Protein AF-A0A940BPY0-F1 (afdb_monomer_lite)

Secondary structure (DSSP, 8-state):
--HHHHHHHHHH--HHHHHHHHHHHHHHSSSPGGGPPP-TTS--HHHHHHHHHHTTT--TT--SSHHHHHHHHHHTT-EE--TT----TT-EEEE-TT--SSSS--S---EEEEEEEE-SSEEEEEEEEETTEEEEEEEETT-TTEEEEE---------------------PPPPP--SS-TT-EEEB--SS-EE-BSSSSTTSPB--GGGS-HHHHHTB-TTSEEPTT-EEE--EEEE-TTS-EEEEETTEEEEEEETTEESB-

Structure (mmCIF, N/CA/C/O backbone):
data_AF-A0A940BPY0-F1
#
_entry.id   AF-A0A940BPY0-F1
#
loop_
_atom_site.group_PDB
_atom_site.id
_atom_site.type_symbol
_atom_site.label_atom_id
_atom_site.label_alt_id
_atom_site.label_comp_id
_atom_site.label_asym_id
_atom_site.label_entity_id
_atom_site.label_seq_id
_atom_site.pdbx_PDB_ins_code
_atom_site.Cartn_x
_atom_site.Cartn_y
_atom_site.Cartn_z
_atom_site.occupancy
_atom_site.B_iso_or_equiv
_atom_site.auth_seq_id
_atom_site.auth_comp_id
_atom_site.auth_asym_id
_atom_site.auth_atom_id
_atom_site.pdbx_PDB_model_num
ATOM 1 N N . MET A 1 1 ? -9.322 -5.938 -8.905 1.00 86.31 1 MET A N 1
ATOM 2 C CA . MET A 1 1 ? -8.428 -4.827 -8.493 1.00 86.31 1 MET A CA 1
ATOM 3 C C . MET A 1 1 ? -8.105 -3.951 -9.701 1.00 86.31 1 MET A C 1
ATOM 5 O O . MET A 1 1 ? -7.848 -4.503 -10.764 1.00 86.31 1 MET A O 1
ATOM 9 N N . LYS A 1 2 ? -8.096 -2.615 -9.561 1.00 89.12 2 LYS A N 1
ATOM 10 C CA . LYS A 1 2 ? -7.747 -1.668 -10.645 1.00 89.12 2 LYS A CA 1
ATOM 11 C C . LYS A 1 2 ? -6.332 -1.117 -10.471 1.00 89.12 2 LYS A C 1
ATOM 13 O O . LYS A 1 2 ? -5.895 -0.912 -9.337 1.00 89.12 2 LYS A O 1
ATOM 18 N N . ARG A 1 3 ? -5.638 -0.801 -11.571 1.00 92.06 3 ARG A N 1
ATOM 19 C CA . ARG A 1 3 ? -4.268 -0.238 -11.521 1.00 92.06 3 ARG A CA 1
ATOM 20 C C . ARG A 1 3 ? -4.181 1.039 -10.696 1.00 92.06 3 ARG A C 1
ATOM 22 O O . ARG A 1 3 ? -3.328 1.167 -9.819 1.00 92.06 3 ARG A O 1
ATOM 29 N N . LYS A 1 4 ? -5.111 1.964 -10.935 1.00 88.62 4 LYS A N 1
ATOM 30 C CA . LYS A 1 4 ? -5.142 3.272 -10.270 1.00 88.62 4 LYS A CA 1
ATOM 31 C C . LYS A 1 4 ? -5.240 3.180 -8.745 1.00 88.62 4 LYS A C 1
ATOM 33 O O . LYS A 1 4 ? -4.676 4.026 -8.056 1.00 88.62 4 LYS A O 1
ATOM 38 N N . ASP A 1 5 ? -5.911 2.154 -8.222 1.00 88.69 5 ASP A N 1
ATOM 39 C CA . ASP A 1 5 ? -6.097 1.981 -6.781 1.00 88.69 5 ASP A CA 1
ATOM 40 C C . ASP A 1 5 ? -4.788 1.504 -6.130 1.00 88.69 5 ASP A C 1
ATOM 42 O O . ASP A 1 5 ? -4.353 2.073 -5.130 1.00 88.69 5 ASP A O 1
ATOM 46 N N . VAL A 1 6 ? -4.062 0.585 -6.781 1.00 93.50 6 VAL A N 1
ATOM 47 C CA . VAL A 1 6 ? -2.701 0.181 -6.372 1.00 93.50 6 VAL A CA 1
ATOM 48 C C . VAL A 1 6 ? -1.753 1.378 -6.347 1.00 93.50 6 VAL A C 1
ATOM 50 O O . VAL A 1 6 ? -1.073 1.614 -5.346 1.00 93.50 6 VAL A O 1
ATOM 53 N N . VAL A 1 7 ? -1.738 2.178 -7.416 1.00 93.38 7 VAL A N 1
ATOM 54 C CA . VAL A 1 7 ? -0.881 3.370 -7.515 1.00 93.38 7 VAL A CA 1
ATOM 55 C C . VAL A 1 7 ? -1.236 4.402 -6.445 1.00 93.38 7 VAL A C 1
ATOM 57 O O . VAL A 1 7 ? -0.345 4.963 -5.802 1.00 93.38 7 VAL A O 1
ATOM 60 N N . LYS A 1 8 ? -2.532 4.645 -6.219 1.00 89.12 8 LYS A N 1
ATOM 61 C CA . LYS A 1 8 ? -3.019 5.553 -5.175 1.00 89.12 8 LYS A CA 1
ATOM 62 C C . LYS A 1 8 ? -2.578 5.082 -3.789 1.00 89.12 8 LYS A C 1
ATOM 64 O O . LYS A 1 8 ? -2.038 5.882 -3.023 1.00 89.12 8 LYS A O 1
ATOM 69 N N . THR A 1 9 ? -2.737 3.795 -3.487 1.00 88.12 9 THR A N 1
ATOM 70 C CA . THR A 1 9 ? -2.304 3.205 -2.216 1.00 88.12 9 THR A CA 1
ATOM 71 C C . THR A 1 9 ? -0.792 3.324 -2.037 1.00 88.12 9 THR A C 1
ATOM 73 O O . THR A 1 9 ? -0.352 3.815 -0.995 1.00 88.12 9 THR A O 1
ATOM 76 N N . ALA A 1 10 ? 0.011 3.002 -3.057 1.00 91.38 10 ALA A N 1
ATOM 77 C CA . ALA A 1 10 ? 1.467 3.155 -3.009 1.00 91.38 10 ALA A CA 1
ATOM 78 C C . ALA A 1 10 ? 1.895 4.607 -2.715 1.00 91.38 10 ALA A C 1
ATOM 80 O O . ALA A 1 10 ? 2.757 4.849 -1.867 1.00 91.38 10 ALA A O 1
ATOM 81 N N . LYS A 1 11 ? 1.268 5.592 -3.378 1.00 87.19 11 LYS A N 1
ATOM 82 C CA . LYS A 1 11 ? 1.544 7.029 -3.175 1.00 87.19 11 LYS A CA 1
ATOM 83 C C . LYS A 1 11 ? 1.112 7.535 -1.791 1.00 87.19 11 LYS A C 1
ATOM 85 O O . LYS A 1 11 ? 1.662 8.532 -1.316 1.00 87.19 11 LYS A O 1
ATOM 90 N N . SER A 1 12 ? 0.146 6.875 -1.147 1.00 88.00 12 SER A N 1
ATOM 91 C CA . SER A 1 12 ? -0.375 7.276 0.168 1.00 88.00 12 SER A CA 1
ATOM 92 C C . SER A 1 12 ? 0.575 6.960 1.330 1.00 88.00 12 SER A C 1
ATOM 94 O O . SER A 1 12 ? 0.596 7.691 2.317 1.00 88.00 12 SER A O 1
ATOM 96 N N . LEU A 1 13 ? 1.392 5.908 1.210 1.00 81.25 13 LEU A N 1
ATOM 97 C CA . LEU A 1 13 ? 2.325 5.483 2.255 1.00 81.25 13 LEU A CA 1
ATOM 98 C C . LEU A 1 13 ? 3.610 6.316 2.199 1.00 81.25 13 LEU A C 1
ATOM 100 O O . LEU A 1 13 ? 4.256 6.406 1.149 1.00 81.25 13 LEU A O 1
ATOM 104 N N . LYS A 1 14 ? 3.999 6.934 3.322 1.00 82.25 14 LYS A N 1
ATOM 105 C CA . LYS A 1 14 ? 5.169 7.825 3.408 1.00 82.25 14 LYS A CA 1
ATOM 106 C C . LYS A 1 14 ? 5.837 7.759 4.780 1.00 82.25 14 LYS A C 1
ATOM 108 O O . LYS A 1 14 ? 5.149 7.619 5.787 1.00 82.25 14 LYS A O 1
ATOM 113 N N . GLY A 1 15 ? 7.160 7.933 4.791 1.00 84.12 15 GLY A N 1
ATOM 114 C CA . GLY A 1 15 ? 7.960 8.080 6.007 1.00 84.12 15 GLY A CA 1
ATOM 115 C C . GLY A 1 15 ? 7.798 6.933 7.006 1.00 84.12 15 GLY A C 1
ATOM 116 O O . GLY A 1 15 ? 7.389 5.825 6.655 1.00 84.12 15 GLY A O 1
ATOM 117 N N . GLU A 1 16 ? 8.103 7.232 8.263 1.00 78.50 16 GLU A N 1
ATOM 118 C CA . GLU A 1 16 ? 8.048 6.288 9.381 1.00 78.50 16 GLU A CA 1
ATOM 119 C C . GLU A 1 16 ? 6.633 5.743 9.627 1.00 78.50 16 GLU A C 1
ATOM 121 O O . GLU A 1 16 ? 6.451 4.540 9.792 1.00 78.50 16 GLU A O 1
ATOM 126 N N . ALA A 1 17 ? 5.605 6.594 9.540 1.00 81.31 17 ALA A N 1
ATOM 127 C CA . ALA A 1 17 ? 4.212 6.160 9.668 1.00 81.31 17 ALA A CA 1
ATOM 128 C C . ALA A 1 17 ? 3.825 5.127 8.593 1.00 81.31 17 ALA A C 1
ATOM 130 O O . ALA A 1 17 ? 3.111 4.162 8.868 1.00 81.31 17 ALA A O 1
ATOM 131 N N . GLY A 1 18 ? 4.322 5.307 7.365 1.00 86.69 18 GLY A N 1
ATOM 132 C CA . GLY A 1 18 ? 4.164 4.337 6.289 1.00 86.69 18 GLY A CA 1
ATOM 133 C C . GLY A 1 18 ? 4.881 3.021 6.585 1.00 86.69 18 GLY A C 1
ATOM 134 O O . GLY A 1 18 ? 4.292 1.965 6.376 1.00 86.69 18 GLY A O 1
ATOM 135 N N . HIS A 1 19 ? 6.109 3.076 7.108 1.00 91.81 19 HIS A N 1
ATOM 136 C CA . HIS A 1 19 ? 6.863 1.888 7.512 1.00 91.81 19 HIS A CA 1
ATOM 137 C C . HIS A 1 19 ? 6.137 1.098 8.610 1.00 91.81 19 HIS A C 1
ATOM 139 O O . HIS A 1 19 ? 5.859 -0.087 8.430 1.00 91.81 19 HIS A O 1
ATOM 145 N N . LYS A 1 20 ? 5.714 1.771 9.686 1.00 85.94 20 LYS A N 1
ATOM 146 C CA . LYS A 1 20 ? 4.930 1.147 10.757 1.00 85.94 20 LYS A CA 1
ATOM 147 C C . LYS A 1 20 ? 3.661 0.484 10.219 1.00 85.94 20 LYS A C 1
ATOM 149 O O . LYS A 1 20 ? 3.354 -0.654 10.565 1.00 85.94 20 LYS A O 1
ATOM 154 N N . LYS A 1 21 ? 2.951 1.161 9.310 1.00 86.50 21 LYS A N 1
ATOM 155 C CA . LYS A 1 21 ? 1.762 0.596 8.666 1.00 86.50 21 LYS A CA 1
ATOM 156 C C . LYS A 1 21 ? 2.077 -0.655 7.838 1.00 86.50 21 LYS A C 1
ATOM 158 O O . LYS A 1 21 ? 1.265 -1.577 7.826 1.00 86.50 21 LYS A O 1
ATOM 163 N N . VAL A 1 22 ? 3.223 -0.706 7.156 1.00 94.69 22 VAL A N 1
ATOM 164 C CA . VAL A 1 22 ? 3.651 -1.917 6.440 1.00 94.69 22 VAL A CA 1
ATOM 165 C C . VAL A 1 22 ? 3.797 -3.088 7.408 1.00 94.69 22 VAL A C 1
ATOM 167 O O . VAL A 1 22 ? 3.241 -4.154 7.158 1.00 94.69 22 VAL A O 1
ATOM 170 N N . ILE A 1 23 ? 4.470 -2.883 8.536 1.00 90.44 23 ILE A N 1
ATOM 171 C CA . ILE A 1 23 ? 4.669 -3.931 9.542 1.00 90.44 23 ILE A CA 1
ATOM 172 C C . ILE A 1 23 ? 3.333 -4.400 10.116 1.00 90.44 23 ILE A C 1
ATOM 174 O O . ILE A 1 23 ? 3.058 -5.601 10.126 1.00 90.44 23 ILE A O 1
ATOM 178 N N . ASP A 1 24 ? 2.481 -3.464 10.534 1.00 87.94 24 ASP A N 1
ATOM 179 C CA . ASP A 1 24 ? 1.199 -3.776 11.165 1.00 87.94 24 ASP A CA 1
ATOM 180 C C . ASP A 1 24 ? 0.275 -4.551 10.202 1.00 87.94 24 ASP A C 1
ATOM 182 O O . ASP A 1 24 ? -0.279 -5.590 10.568 1.00 87.94 24 ASP A O 1
ATOM 186 N N . VAL A 1 25 ? 0.148 -4.103 8.944 1.00 87.31 25 VAL A N 1
ATOM 187 C CA . VAL A 1 25 ? -0.712 -4.770 7.948 1.00 87.31 25 VAL A CA 1
ATOM 188 C C . VAL A 1 25 ? -0.134 -6.121 7.541 1.00 87.31 25 VAL A C 1
ATOM 190 O O . VAL A 1 25 ? -0.870 -7.109 7.529 1.00 87.31 25 VAL A O 1
ATOM 193 N N . TYR A 1 26 ? 1.170 -6.202 7.263 1.00 93.19 26 TYR A N 1
ATOM 194 C CA . TYR A 1 26 ? 1.817 -7.466 6.919 1.00 93.19 26 TYR A CA 1
ATOM 195 C C . TYR A 1 26 ? 1.620 -8.500 8.035 1.00 93.19 26 TYR A C 1
ATOM 197 O O . TYR A 1 26 ? 1.223 -9.627 7.757 1.00 93.19 26 TYR A O 1
ATOM 205 N N . ASN A 1 27 ? 1.820 -8.121 9.298 1.00 91.69 27 ASN A N 1
ATOM 206 C CA . ASN A 1 27 ? 1.692 -9.037 10.433 1.00 91.69 27 ASN A CA 1
ATOM 207 C C . ASN A 1 27 ? 0.239 -9.401 10.786 1.00 91.69 27 ASN A C 1
ATOM 209 O O . ASN A 1 27 ? 0.016 -10.337 11.553 1.00 91.69 27 ASN A O 1
ATOM 213 N N . SER A 1 28 ? -0.746 -8.684 10.238 1.00 88.56 28 SER A N 1
ATOM 214 C CA . SER A 1 28 ? -2.172 -8.986 10.418 1.00 88.56 28 SER A CA 1
ATOM 215 C C . SER A 1 28 ? -2.705 -10.043 9.442 1.00 88.56 28 SER A C 1
ATOM 217 O O . SER A 1 28 ? -3.774 -10.614 9.675 1.00 88.56 28 SER A O 1
ATOM 219 N N . GLN A 1 29 ? -1.976 -10.309 8.350 1.00 83.44 29 GLN A N 1
ATOM 220 C CA . GLN A 1 29 ? -2.426 -11.216 7.296 1.00 83.44 29 GLN A CA 1
ATOM 221 C C . GLN A 1 29 ? -2.427 -12.678 7.768 1.00 83.44 29 GLN A C 1
ATOM 223 O O . GLN A 1 29 ? -1.616 -13.090 8.601 1.00 83.44 29 GLN A O 1
ATOM 228 N N . LYS A 1 30 ? -3.331 -13.486 7.202 1.00 83.19 30 LYS A N 1
ATOM 229 C CA . LYS A 1 30 ? -3.438 -14.919 7.496 1.00 83.19 30 LYS A CA 1
ATOM 230 C C . LYS A 1 30 ? -3.554 -15.733 6.199 1.00 83.19 30 LYS A C 1
ATOM 232 O O . LYS A 1 30 ? -4.449 -15.439 5.407 1.00 83.19 30 LYS A O 1
ATOM 237 N N . PRO A 1 31 ? -2.714 -16.766 5.998 1.00 88.94 31 PRO A N 1
ATOM 238 C CA . PRO A 1 31 ? -1.523 -17.089 6.791 1.00 88.94 31 PRO A CA 1
ATOM 239 C C . PRO A 1 31 ? -0.410 -16.044 6.601 1.00 88.94 31 PRO A C 1
ATOM 241 O O . PRO A 1 31 ? -0.348 -15.383 5.565 1.00 88.94 31 PRO A O 1
ATOM 244 N N . LEU A 1 32 ? 0.499 -15.931 7.574 1.00 86.81 32 LEU A N 1
ATOM 245 C CA . LEU A 1 32 ? 1.744 -15.184 7.379 1.00 86.81 32 LEU A CA 1
ATOM 246 C C . LEU A 1 32 ? 2.599 -15.889 6.311 1.00 86.81 32 LEU A C 1
ATOM 248 O O . LEU A 1 32 ? 2.750 -17.115 6.379 1.00 86.81 32 LEU A O 1
ATOM 252 N N . PRO A 1 33 ? 3.196 -15.164 5.348 1.00 88.25 33 PRO A N 1
ATOM 253 C CA . PRO A 1 33 ? 4.161 -15.750 4.429 1.00 88.25 33 PRO A CA 1
ATOM 254 C C . PRO A 1 33 ? 5.303 -16.412 5.209 1.00 88.25 33 PRO A C 1
ATOM 256 O O . PRO A 1 33 ? 5.922 -15.792 6.070 1.00 88.25 33 PRO A O 1
ATOM 259 N N . GLN A 1 34 ? 5.530 -17.703 4.944 1.00 90.25 34 GLN A N 1
ATOM 260 C CA . GLN A 1 34 ? 6.486 -18.559 5.668 1.00 90.25 34 GLN A CA 1
ATOM 261 C C . GLN A 1 34 ? 6.271 -18.642 7.192 1.00 90.25 34 GLN A C 1
ATOM 263 O O . GLN A 1 34 ? 7.183 -19.020 7.918 1.00 90.25 34 GLN A O 1
ATOM 268 N N . GLY A 1 35 ? 5.102 -18.248 7.711 1.00 90.44 35 GLY A N 1
ATOM 269 C CA . GLY A 1 35 ? 4.897 -18.117 9.157 1.00 90.44 35 GLY A CA 1
ATOM 270 C C . GLY A 1 35 ? 5.726 -16.997 9.806 1.00 90.44 35 GLY A C 1
ATOM 271 O O . GLY A 1 35 ? 5.780 -16.917 11.031 1.00 90.44 35 GLY A O 1
ATOM 272 N N . TYR A 1 36 ? 6.375 -16.136 9.014 1.00 91.81 36 TYR A N 1
ATOM 273 C CA . TYR A 1 36 ? 7.307 -15.132 9.516 1.00 91.81 36 TYR A CA 1
ATOM 274 C C . TYR A 1 36 ? 6.590 -13.840 9.915 1.00 91.81 36 TYR A C 1
ATOM 276 O O . TYR A 1 36 ? 5.823 -13.274 9.133 1.00 91.81 36 TYR A O 1
ATOM 284 N N . LYS A 1 37 ? 6.887 -13.351 11.122 1.00 92.88 37 LYS A N 1
ATOM 285 C CA . LYS A 1 37 ? 6.431 -12.054 11.629 1.00 92.88 37 LYS A CA 1
ATOM 286 C C . LYS A 1 37 ? 7.519 -11.006 11.386 1.00 92.88 37 LYS A C 1
ATOM 288 O O . LYS A 1 37 ? 8.619 -11.137 11.917 1.00 92.88 37 LYS A O 1
ATOM 293 N N . LEU A 1 38 ? 7.192 -9.977 10.609 1.00 92.69 38 LEU A N 1
ATOM 294 C CA . LEU A 1 38 ? 8.094 -8.884 10.251 1.00 92.69 38 LEU A CA 1
ATOM 295 C C . LEU A 1 38 ? 8.425 -8.018 11.474 1.00 92.69 38 LEU A C 1
ATOM 297 O O . LEU A 1 38 ? 7.526 -7.697 12.259 1.00 92.69 38 LEU A O 1
ATOM 301 N N . LYS A 1 39 ? 9.697 -7.642 11.618 1.00 92.56 39 LYS A N 1
ATOM 302 C CA . LYS A 1 39 ? 10.236 -6.793 12.692 1.00 92.56 39 LYS A CA 1
ATOM 303 C C . LYS A 1 39 ? 10.565 -5.392 12.172 1.00 92.56 39 LYS A C 1
ATOM 305 O O . LYS A 1 39 ? 10.759 -5.202 10.976 1.00 92.56 39 LYS A O 1
ATOM 310 N N . ASP A 1 40 ? 10.715 -4.438 13.088 1.00 80.31 40 ASP A N 1
ATOM 311 C CA . ASP A 1 40 ? 11.013 -3.032 12.767 1.00 80.31 40 ASP A CA 1
ATOM 312 C C . ASP A 1 40 ? 12.378 -2.812 12.095 1.00 80.31 40 ASP A C 1
ATOM 314 O O . ASP A 1 40 ? 12.575 -1.811 11.414 1.00 80.31 40 ASP A O 1
ATOM 318 N N . ASN A 1 41 ? 13.329 -3.732 12.265 1.00 84.19 41 ASN A N 1
ATOM 319 C CA . ASN A 1 41 ? 14.670 -3.641 11.683 1.00 84.19 41 ASN A CA 1
ATOM 320 C C . ASN A 1 41 ? 14.882 -4.557 10.467 1.00 84.19 41 ASN A C 1
ATOM 322 O O . ASN A 1 41 ? 15.989 -4.599 9.927 1.00 84.19 41 ASN A O 1
ATOM 326 N N . ASP A 1 42 ? 13.852 -5.286 10.034 1.00 87.88 42 ASP A N 1
ATOM 327 C CA . ASP A 1 42 ? 13.948 -6.139 8.854 1.00 87.88 42 ASP A CA 1
ATOM 328 C C . ASP A 1 42 ? 14.010 -5.297 7.574 1.00 87.88 42 ASP A C 1
ATOM 330 O O . ASP A 1 42 ? 13.471 -4.193 7.481 1.00 87.88 42 ASP A O 1
ATOM 334 N N . HIS A 1 43 ? 14.602 -5.849 6.516 1.00 85.62 43 HIS A N 1
ATOM 335 C CA . HIS A 1 43 ? 14.404 -5.295 5.183 1.00 85.62 43 HIS A CA 1
ATOM 336 C C . HIS A 1 43 ? 12.951 -5.501 4.739 1.00 85.62 43 HIS A C 1
ATOM 338 O O . HIS A 1 43 ? 12.451 -6.621 4.685 1.00 85.62 43 HIS A O 1
ATOM 344 N N . TRP A 1 44 ? 12.273 -4.412 4.378 1.00 95.56 44 TRP A N 1
ATOM 345 C CA . TRP A 1 44 ? 10.811 -4.402 4.228 1.00 95.56 44 TRP A CA 1
ATOM 346 C C . TRP A 1 44 ? 10.323 -3.962 2.840 1.00 95.56 44 TRP A C 1
ATOM 348 O O . TRP A 1 44 ? 9.153 -3.632 2.667 1.00 95.56 44 TRP A O 1
ATOM 358 N N . CYS A 1 45 ? 11.187 -3.972 1.821 1.00 96.31 45 CYS A N 1
ATOM 359 C CA . CYS A 1 45 ? 10.810 -3.591 0.452 1.00 96.31 45 CYS A CA 1
ATOM 360 C C . CYS A 1 45 ? 9.717 -4.499 -0.144 1.00 96.31 45 CYS A C 1
ATOM 362 O O . CYS A 1 45 ? 8.689 -4.008 -0.610 1.00 96.31 45 CYS A O 1
ATOM 364 N N . ALA A 1 46 ? 9.873 -5.821 -0.045 1.00 98.06 46 ALA A N 1
ATOM 365 C CA . ALA A 1 46 ? 8.854 -6.781 -0.471 1.00 98.06 46 ALA A CA 1
ATOM 366 C C . ALA A 1 46 ? 7.599 -6.730 0.409 1.00 98.06 46 ALA A C 1
ATOM 368 O O . ALA A 1 46 ? 6.484 -6.790 -0.107 1.00 98.06 46 ALA A O 1
ATOM 369 N N . ALA A 1 47 ? 7.756 -6.519 1.718 1.00 98.06 47 ALA A N 1
ATOM 370 C CA . ALA A 1 47 ? 6.615 -6.324 2.606 1.00 98.06 47 ALA A CA 1
ATOM 371 C C . ALA A 1 47 ? 5.804 -5.072 2.232 1.00 98.06 47 ALA A C 1
ATOM 373 O O . ALA A 1 47 ? 4.578 -5.127 2.224 1.00 98.06 47 ALA A O 1
ATOM 374 N N . PHE A 1 48 ? 6.464 -3.969 1.858 1.00 98.62 48 PHE A N 1
ATOM 375 C CA . PHE A 1 48 ? 5.801 -2.760 1.370 1.00 98.62 48 PHE A CA 1
ATOM 376 C C . PHE A 1 48 ? 4.929 -3.057 0.152 1.00 98.62 48 PHE A C 1
ATOM 378 O O . PHE A 1 48 ? 3.750 -2.703 0.150 1.00 98.62 48 PHE A O 1
ATOM 385 N N . VAL A 1 49 ? 5.481 -3.745 -0.853 1.00 98.81 49 VAL A N 1
ATOM 386 C CA . VAL A 1 49 ? 4.713 -4.113 -2.046 1.00 98.81 49 VAL A CA 1
ATOM 387 C C . VAL A 1 49 ? 3.551 -5.024 -1.665 1.00 98.81 49 VAL A C 1
ATOM 389 O O . VAL A 1 49 ? 2.410 -4.708 -1.986 1.00 98.81 49 VAL A O 1
ATOM 392 N N . THR A 1 50 ? 3.801 -6.080 -0.890 1.00 98.12 50 THR A N 1
ATOM 393 C CA . THR A 1 50 ? 2.750 -6.963 -0.369 1.00 98.12 50 THR A CA 1
ATOM 394 C C . THR A 1 50 ? 1.627 -6.179 0.298 1.00 98.12 50 THR A C 1
ATOM 396 O O . THR A 1 50 ? 0.467 -6.385 -0.035 1.00 98.12 50 THR A O 1
ATOM 399 N N . VAL A 1 51 ? 1.942 -5.232 1.180 1.00 96.50 51 VAL A N 1
ATOM 400 C CA . VAL A 1 51 ? 0.938 -4.437 1.895 1.00 96.50 51 VAL A CA 1
ATOM 401 C C . VAL A 1 51 ? 0.132 -3.550 0.961 1.00 96.50 51 VAL A C 1
ATOM 403 O O . VAL A 1 51 ? -1.083 -3.465 1.121 1.00 96.50 51 VAL A O 1
ATOM 406 N N . VAL A 1 52 ? 0.757 -2.920 -0.034 1.00 96.56 52 VAL A N 1
ATOM 407 C CA . VAL A 1 52 ? 0.007 -2.134 -1.022 1.00 96.56 52 VAL A CA 1
ATOM 408 C C . VAL A 1 52 ? -1.017 -3.007 -1.752 1.00 96.56 52 VAL A C 1
ATOM 410 O O . VAL A 1 52 ? -2.150 -2.568 -1.948 1.00 96.56 52 VAL A O 1
ATOM 413 N N . PHE A 1 53 ? -0.657 -4.237 -2.117 1.00 96.38 53 PHE A N 1
ATOM 414 C CA . PHE A 1 53 ? -1.573 -5.164 -2.783 1.00 96.38 53 PHE A CA 1
ATOM 415 C C . PHE A 1 53 ? -2.624 -5.754 -1.832 1.00 96.38 53 PHE A C 1
ATOM 417 O O . PHE A 1 53 ? -3.792 -5.830 -2.206 1.00 96.38 53 PHE A O 1
ATOM 424 N N . LEU A 1 54 ? -2.268 -6.073 -0.583 1.00 85.88 54 LEU A N 1
ATOM 425 C CA . LEU A 1 54 ? -3.219 -6.529 0.438 1.00 85.88 54 LEU A CA 1
ATOM 426 C C . LEU A 1 54 ? -4.288 -5.474 0.741 1.00 85.88 54 LEU A C 1
ATOM 428 O O . LEU A 1 54 ? -5.457 -5.814 0.867 1.00 85.88 54 LEU A O 1
ATOM 432 N N . LEU A 1 55 ? -3.911 -4.192 0.794 1.00 85.94 55 LEU A N 1
ATOM 433 C CA . LEU A 1 55 ? -4.844 -3.066 0.951 1.00 85.94 55 LEU A CA 1
ATOM 434 C C . LEU A 1 55 ? -5.767 -2.858 -0.262 1.00 85.94 55 LEU A C 1
ATOM 436 O O . LEU A 1 55 ? -6.670 -2.030 -0.204 1.00 85.94 55 LEU A O 1
ATOM 440 N N . ASN A 1 56 ? -5.520 -3.579 -1.356 1.00 84.06 56 ASN A N 1
ATOM 441 C CA . ASN A 1 56 ? -6.354 -3.636 -2.552 1.00 84.06 56 ASN A CA 1
ATOM 442 C C . ASN A 1 56 ? -6.929 -5.054 -2.769 1.00 84.06 56 ASN A C 1
ATOM 444 O O . ASN A 1 56 ? -7.198 -5.449 -3.907 1.00 84.06 56 ASN A O 1
ATOM 448 N N . ASP A 1 57 ? -7.072 -5.826 -1.685 1.00 82.56 57 ASP A N 1
ATOM 449 C CA . ASP A 1 57 ? -7.642 -7.179 -1.652 1.00 82.56 57 ASP A CA 1
ATOM 450 C C . ASP A 1 57 ? -6.934 -8.183 -2.577 1.00 82.56 57 ASP A C 1
ATOM 452 O O . ASP A 1 57 ? -7.546 -9.084 -3.156 1.00 82.56 57 ASP A O 1
ATOM 456 N N . TYR A 1 58 ? -5.613 -8.044 -2.730 1.00 84.75 58 TYR A N 1
ATOM 457 C CA . TYR A 1 58 ? -4.810 -8.900 -3.595 1.00 84.75 58 TYR A CA 1
ATOM 458 C C . TYR A 1 58 ? -3.622 -9.520 -2.852 1.00 84.75 58 TYR A C 1
ATOM 460 O O . TYR A 1 58 ? -2.704 -8.830 -2.420 1.00 84.75 58 TYR A O 1
ATOM 468 N N . ASN A 1 59 ? -3.599 -10.852 -2.745 1.00 89.44 59 ASN A N 1
ATOM 469 C CA . ASN A 1 59 ? -2.607 -11.585 -1.945 1.00 89.44 59 ASN A CA 1
ATOM 470 C C . ASN A 1 59 ? -1.802 -12.648 -2.720 1.00 89.44 59 ASN A C 1
ATOM 472 O O . ASN A 1 59 ? -0.991 -13.352 -2.120 1.00 89.44 59 ASN A O 1
ATOM 476 N N . LYS A 1 60 ? -1.983 -12.780 -4.045 1.00 89.50 60 LYS A N 1
ATOM 477 C CA . LYS A 1 60 ? -1.442 -13.924 -4.817 1.00 89.50 60 LYS A CA 1
ATOM 478 C C . LYS A 1 60 ? 0.081 -14.083 -4.752 1.00 89.50 60 LYS A C 1
ATOM 480 O O . LYS A 1 60 ? 0.576 -15.196 -4.894 1.00 89.50 60 LYS 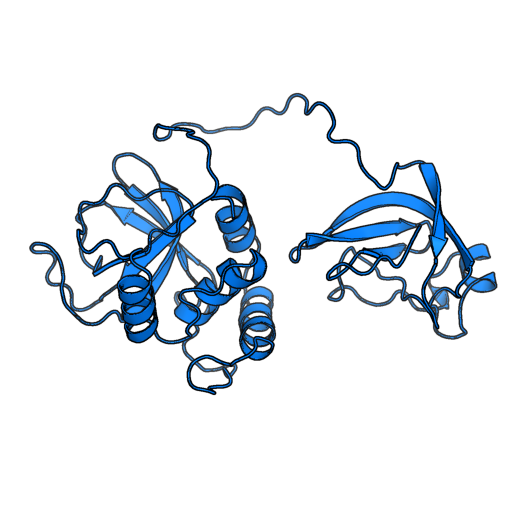A O 1
ATOM 485 N N . PHE A 1 61 ? 0.814 -12.993 -4.543 1.00 94.62 61 PHE A N 1
ATOM 486 C CA . PHE A 1 61 ? 2.273 -13.000 -4.394 1.00 94.62 61 PHE A CA 1
ATOM 487 C C . PHE A 1 61 ? 2.742 -12.420 -3.053 1.00 94.62 61 PHE A C 1
ATOM 489 O O . PHE A 1 61 ? 3.895 -12.022 -2.933 1.00 94.62 61 PHE A O 1
ATOM 496 N N . ALA A 1 62 ? 1.870 -12.388 -2.037 1.00 92.94 62 ALA A N 1
ATOM 497 C CA . ALA A 1 62 ? 2.201 -11.846 -0.722 1.00 92.94 62 ALA A CA 1
ATOM 498 C C . ALA A 1 62 ? 3.447 -12.527 -0.124 1.00 92.94 62 ALA A C 1
ATOM 500 O O . ALA A 1 62 ? 3.465 -13.743 0.077 1.00 92.94 62 ALA A O 1
ATOM 501 N N . GLU A 1 63 ? 4.490 -11.746 0.141 1.00 95.81 63 GLU A N 1
ATOM 502 C CA . GLU A 1 63 ? 5.790 -12.164 0.680 1.00 95.81 63 GLU A CA 1
ATOM 503 C C . GLU A 1 63 ? 6.549 -10.967 1.281 1.00 95.81 63 GLU A C 1
ATOM 505 O O . GLU A 1 63 ? 6.296 -9.812 0.940 1.00 95.81 63 GLU A O 1
ATOM 510 N N . CYS A 1 64 ? 7.511 -11.236 2.160 1.00 94.12 64 CYS A N 1
ATOM 511 C CA . CYS A 1 64 ? 8.507 -10.264 2.616 1.00 94.12 64 CYS A CA 1
ATOM 512 C C . CYS A 1 64 ? 9.906 -10.522 2.030 1.00 94.12 64 CYS A C 1
ATOM 514 O O . CYS A 1 64 ? 10.832 -9.774 2.326 1.00 94.12 64 CYS A O 1
ATOM 516 N N . SER A 1 65 ? 10.068 -11.542 1.180 1.00 93.62 65 SER A N 1
ATOM 517 C CA . SER A 1 65 ? 11.312 -11.860 0.464 1.00 93.62 65 SER A CA 1
ATOM 518 C C . SER A 1 65 ? 11.178 -11.628 -1.044 1.00 93.62 65 SER A C 1
ATOM 520 O O . SER A 1 65 ? 10.258 -12.156 -1.668 1.00 93.62 65 SER A O 1
ATOM 522 N N . CYS A 1 66 ? 12.114 -10.877 -1.641 1.00 92.56 66 CYS A N 1
ATOM 523 C CA . CYS A 1 66 ? 12.123 -10.587 -3.081 1.00 92.56 66 CYS A CA 1
ATOM 524 C C . CYS A 1 66 ? 12.198 -11.865 -3.948 1.00 92.56 66 CYS A C 1
ATOM 526 O O . CYS A 1 66 ? 11.335 -12.022 -4.814 1.00 92.56 66 CYS A O 1
ATOM 528 N N . PRO A 1 67 ? 13.113 -12.830 -3.705 1.00 88.56 67 PRO A N 1
ATOM 529 C CA . PRO A 1 67 ? 13.152 -14.075 -4.481 1.00 88.56 67 PRO A CA 1
ATOM 530 C C . PRO A 1 67 ? 11.861 -14.898 -4.382 1.00 88.56 67 PRO A C 1
ATOM 532 O O . PRO A 1 67 ? 11.296 -15.296 -5.400 1.00 88.56 67 PRO A O 1
ATOM 535 N N . ARG A 1 68 ? 11.316 -15.080 -3.171 1.00 93.25 68 ARG A N 1
ATOM 536 C CA . ARG A 1 68 ? 10.072 -15.849 -2.983 1.00 93.25 68 ARG A CA 1
ATOM 537 C C . ARG A 1 68 ? 8.849 -15.147 -3.571 1.00 93.25 68 ARG A C 1
ATOM 539 O O . ARG A 1 68 ? 7.907 -15.802 -4.016 1.00 93.25 68 ARG A O 1
ATOM 546 N N . MET A 1 69 ? 8.853 -13.814 -3.618 1.00 97.56 69 MET A N 1
ATOM 547 C CA . MET A 1 69 ? 7.823 -13.049 -4.319 1.00 97.56 69 MET A CA 1
ATOM 548 C C . MET A 1 69 ? 7.816 -13.370 -5.822 1.00 97.56 69 MET A C 1
ATOM 550 O O . MET A 1 69 ? 6.741 -13.566 -6.393 1.00 97.56 69 MET A O 1
ATOM 554 N N . ILE A 1 70 ? 8.994 -13.508 -6.445 1.00 95.25 70 ILE A N 1
ATOM 555 C CA . ILE A 1 70 ? 9.125 -13.935 -7.849 1.00 95.25 70 ILE A CA 1
ATOM 556 C C . ILE A 1 70 ? 8.604 -15.356 -8.035 1.00 95.25 70 ILE A C 1
ATOM 558 O O . ILE A 1 70 ? 7.830 -15.598 -8.958 1.00 95.25 70 ILE A O 1
ATOM 562 N N . GLU A 1 71 ? 8.971 -16.295 -7.162 1.00 92.38 71 GLU A N 1
ATOM 563 C CA . GLU A 1 71 ? 8.477 -17.679 -7.228 1.00 92.38 71 GLU A CA 1
ATOM 564 C C . GLU A 1 71 ? 6.943 -17.731 -7.208 1.00 92.38 71 GLU A C 1
ATOM 566 O O . GLU A 1 71 ? 6.320 -18.413 -8.028 1.00 92.38 71 GLU A O 1
ATOM 571 N N . LYS A 1 72 ? 6.312 -16.950 -6.321 1.00 94.31 72 LYS A N 1
ATOM 572 C CA . LYS A 1 72 ? 4.850 -16.840 -6.266 1.00 94.31 72 LYS A CA 1
ATOM 573 C C . LYS A 1 72 ? 4.269 -16.181 -7.515 1.00 94.31 72 LYS A C 1
ATOM 575 O O . LYS A 1 72 ? 3.254 -16.656 -8.023 1.00 94.31 72 LYS A O 1
ATOM 580 N N . ALA A 1 73 ? 4.899 -15.129 -8.038 1.00 97.25 73 ALA A N 1
ATOM 581 C CA . ALA A 1 73 ? 4.477 -14.481 -9.278 1.00 97.25 73 ALA A CA 1
ATOM 582 C C . ALA A 1 73 ? 4.556 -15.430 -10.488 1.00 97.25 73 ALA A C 1
ATOM 584 O O . ALA A 1 73 ? 3.616 -15.485 -11.285 1.00 97.25 73 ALA A O 1
ATOM 585 N N . LYS A 1 74 ? 5.630 -16.227 -10.587 1.00 92.00 74 LYS A N 1
ATOM 586 C CA . LYS A 1 74 ? 5.801 -17.285 -11.595 1.00 92.00 74 LYS A CA 1
ATOM 587 C C . LYS A 1 74 ? 4.698 -18.333 -11.466 1.00 92.00 74 LYS A C 1
ATOM 589 O O . LYS A 1 74 ? 3.993 -18.592 -12.437 1.00 92.00 74 LYS A O 1
ATOM 594 N N . LYS A 1 75 ? 4.461 -18.852 -10.255 1.00 94.31 75 LYS A N 1
ATOM 595 C CA . LYS A 1 75 ? 3.385 -19.824 -9.980 1.00 94.31 75 LYS A CA 1
ATOM 596 C C . LYS A 1 75 ? 1.990 -19.281 -10.308 1.00 94.31 75 LYS A C 1
ATOM 598 O O . LYS A 1 75 ? 1.123 -20.031 -10.744 1.00 94.31 75 LYS A O 1
ATOM 603 N N . ALA A 1 76 ? 1.766 -17.985 -10.109 1.00 90.88 76 ALA A N 1
ATOM 604 C CA . ALA A 1 76 ? 0.508 -17.318 -10.432 1.00 90.88 76 ALA A CA 1
ATOM 605 C C . ALA A 1 76 ? 0.373 -16.924 -11.919 1.00 90.88 76 ALA A C 1
ATOM 607 O O . ALA A 1 76 ? -0.675 -16.396 -12.302 1.00 90.88 76 ALA A O 1
ATOM 608 N N . GLY A 1 77 ? 1.394 -17.167 -12.751 1.00 94.75 77 GLY A N 1
ATOM 609 C CA . GLY A 1 77 ? 1.378 -16.855 -14.183 1.00 94.75 77 GLY A CA 1
ATOM 610 C C . GLY A 1 77 ? 1.321 -15.354 -14.482 1.00 94.75 77 GLY A C 1
ATOM 611 O O . GLY A 1 77 ? 0.660 -14.943 -15.432 1.00 94.75 77 GLY A O 1
ATOM 612 N N . ILE A 1 78 ? 1.948 -14.537 -13.632 1.00 95.88 78 ILE A N 1
ATOM 613 C CA . ILE A 1 78 ? 1.975 -13.064 -13.727 1.00 95.88 78 ILE A CA 1
ATOM 614 C C . ILE A 1 78 ? 3.407 -12.515 -13.755 1.00 95.88 78 ILE A C 1
ATOM 616 O O . ILE A 1 78 ? 3.628 -11.329 -13.526 1.00 95.88 78 ILE A O 1
ATOM 620 N N . TRP A 1 79 ? 4.393 -13.376 -13.986 1.00 96.25 79 TRP A N 1
ATOM 621 C CA . TRP A 1 79 ? 5.794 -12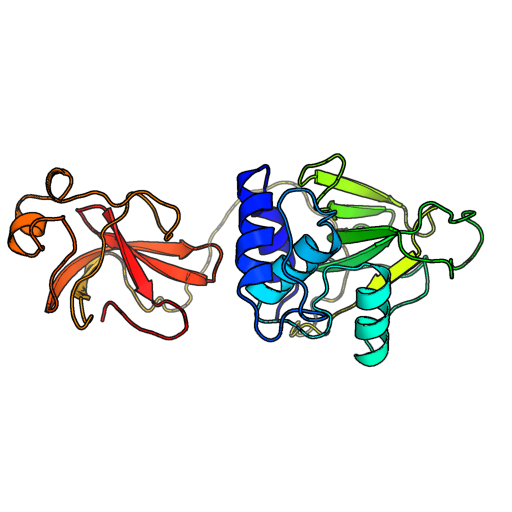.992 -14.093 1.00 96.25 79 TRP A CA 1
ATOM 622 C C . TRP A 1 79 ? 6.162 -12.627 -15.532 1.00 96.25 79 TRP A C 1
ATOM 624 O O . TRP A 1 79 ? 5.794 -13.338 -16.466 1.00 96.25 79 TRP A O 1
ATOM 634 N N . GLN A 1 80 ? 6.916 -11.545 -15.687 1.00 95.12 80 GLN A N 1
ATOM 635 C CA . GLN A 1 80 ? 7.493 -11.084 -16.940 1.00 95.12 80 GLN A CA 1
ATOM 636 C C . GLN A 1 80 ? 9.012 -10.990 -16.771 1.00 95.12 80 GLN A C 1
ATOM 638 O O . GLN A 1 80 ? 9.496 -10.187 -15.981 1.00 95.12 80 GLN A O 1
ATOM 643 N N . GLU A 1 81 ? 9.750 -11.832 -17.492 1.00 88.12 81 GLU A N 1
ATOM 644 C CA . GLU A 1 81 ? 11.210 -11.951 -17.361 1.00 88.12 81 GLU A CA 1
ATOM 645 C C . GLU A 1 81 ? 11.958 -10.858 -18.143 1.00 88.12 81 GLU A C 1
ATOM 647 O O . GLU A 1 81 ? 13.071 -10.542 -17.761 1.00 88.12 81 GLU A O 1
ATOM 652 N N . SER A 1 82 ? 11.379 -10.279 -19.205 1.00 83.56 82 SER A N 1
ATOM 653 C CA . SER A 1 82 ? 12.136 -9.371 -20.078 1.00 83.56 82 SER A CA 1
ATOM 654 C C . SER A 1 82 ? 12.315 -7.968 -19.501 1.00 83.56 82 SER A C 1
ATOM 656 O O . SER A 1 82 ? 11.331 -7.304 -19.156 1.00 83.56 82 SER A O 1
ATOM 658 N N . ASP A 1 83 ? 13.552 -7.473 -19.535 1.00 72.81 83 ASP A N 1
ATOM 659 C CA . ASP A 1 83 ? 13.931 -6.134 -19.055 1.00 72.81 83 ASP A CA 1
ATOM 660 C C . ASP A 1 83 ? 13.446 -5.015 -19.997 1.00 72.81 83 ASP A C 1
ATOM 662 O O . ASP A 1 83 ? 13.260 -3.857 -19.602 1.00 72.81 83 ASP A O 1
ATOM 666 N N . SER A 1 84 ? 13.157 -5.384 -21.249 1.00 80.12 84 SER A N 1
ATOM 667 C CA . SER A 1 84 ? 12.622 -4.504 -22.292 1.00 80.12 84 SER A CA 1
ATOM 668 C C . SER A 1 84 ? 11.097 -4.325 -22.234 1.00 80.12 84 SER A C 1
ATOM 670 O O . SER A 1 84 ? 10.533 -3.509 -22.976 1.00 80.12 84 SER A O 1
ATOM 672 N N . TYR A 1 85 ? 10.407 -5.067 -21.357 1.00 88.19 85 TYR A N 1
ATOM 673 C CA . TYR A 1 85 ? 8.959 -4.972 -21.200 1.00 88.19 85 TYR A CA 1
ATOM 674 C C . TYR A 1 85 ? 8.527 -3.527 -20.910 1.00 88.19 85 TYR A C 1
ATOM 676 O O . TYR A 1 85 ? 8.992 -2.874 -19.974 1.00 88.19 85 TYR A O 1
ATOM 684 N N . LYS A 1 86 ? 7.579 -3.025 -21.712 1.00 89.12 86 LYS A N 1
ATOM 685 C CA . LYS A 1 86 ? 6.966 -1.704 -21.521 1.00 89.12 86 LYS A CA 1
ATOM 686 C C . LYS A 1 86 ? 5.983 -1.751 -20.358 1.00 89.12 86 LYS A C 1
ATOM 688 O O . LYS A 1 86 ? 4.781 -1.961 -20.534 1.00 89.12 86 LYS A O 1
ATOM 693 N N . ALA A 1 87 ? 6.542 -1.587 -19.169 1.00 89.81 87 ALA A N 1
ATOM 694 C CA . ALA A 1 87 ? 5.819 -1.663 -17.922 1.00 89.81 87 ALA A CA 1
ATOM 695 C C . ALA A 1 87 ? 4.732 -0.594 -17.782 1.00 89.81 87 ALA A C 1
ATOM 697 O O . ALA A 1 87 ? 4.834 0.521 -18.295 1.00 89.81 87 ALA A O 1
ATOM 698 N N . LYS A 1 88 ? 3.660 -0.964 -17.082 1.00 93.75 88 LYS A N 1
ATOM 699 C CA . LYS A 1 88 ? 2.479 -0.126 -16.879 1.00 93.75 88 LYS A CA 1
ATOM 700 C C . LYS A 1 88 ? 2.373 0.294 -15.423 1.00 93.75 88 LYS A C 1
ATOM 702 O O . LYS A 1 88 ? 2.825 -0.401 -14.518 1.00 93.75 88 LYS A O 1
ATOM 707 N N . GLU A 1 89 ? 1.700 1.412 -15.185 1.00 95.69 89 GLU A N 1
ATOM 708 C CA . GLU A 1 89 ? 1.348 1.834 -13.831 1.00 95.69 89 GLU A CA 1
ATOM 709 C C . GLU A 1 89 ? 0.630 0.719 -13.058 1.00 95.69 89 GLU A C 1
ATOM 711 O O . GLU A 1 89 ? -0.302 0.095 -13.563 1.00 95.69 89 GLU A O 1
ATOM 716 N N . GLY A 1 90 ? 1.071 0.459 -11.831 1.00 96.06 90 GLY A N 1
ATOM 717 C CA . GLY A 1 90 ? 0.602 -0.638 -10.992 1.00 96.06 90 GLY A CA 1
ATOM 718 C C . GLY A 1 90 ? 1.418 -1.925 -11.125 1.00 96.06 90 GLY A C 1
ATOM 719 O O . GLY A 1 90 ? 1.408 -2.702 -10.173 1.00 96.06 90 GLY A O 1
ATOM 720 N N . ASP A 1 91 ? 2.159 -2.135 -12.222 1.00 98.06 91 ASP A N 1
ATOM 721 C CA . ASP A 1 91 ? 3.102 -3.258 -12.309 1.00 98.06 91 ASP A CA 1
ATOM 722 C C . ASP A 1 91 ? 4.195 -3.112 -11.233 1.00 98.06 91 ASP A C 1
ATOM 724 O O . ASP A 1 91 ? 4.472 -2.021 -10.721 1.00 98.06 91 ASP A O 1
ATOM 728 N N . VAL A 1 92 ? 4.823 -4.226 -10.874 1.00 98.50 92 VAL A N 1
ATOM 729 C CA . VAL A 1 92 ? 5.912 -4.271 -9.893 1.00 98.50 92 VAL A CA 1
ATOM 730 C C . VAL A 1 92 ? 7.205 -4.556 -10.635 1.00 98.50 92 VAL A C 1
ATOM 732 O O . VAL A 1 92 ? 7.246 -5.485 -11.434 1.00 98.50 92 VAL A O 1
ATOM 735 N N . VAL A 1 93 ? 8.260 -3.799 -10.355 1.00 97.81 93 VAL A N 1
ATOM 736 C CA . VAL A 1 93 ? 9.610 -4.087 -10.853 1.00 97.81 93 VAL A CA 1
ATOM 737 C C . VAL A 1 93 ? 10.413 -4.802 -9.770 1.00 97.81 93 VAL A C 1
ATOM 739 O O . VAL A 1 93 ? 10.388 -4.401 -8.603 1.00 97.81 93 VAL A O 1
ATOM 742 N N . MET A 1 94 ? 11.114 -5.863 -10.159 1.00 96.94 94 MET A N 1
ATOM 743 C CA . MET A 1 94 ? 12.102 -6.550 -9.334 1.00 96.94 94 MET A CA 1
ATOM 744 C C . MET A 1 94 ? 13.494 -6.071 -9.724 1.00 96.94 94 MET A C 1
ATOM 746 O O . MET A 1 94 ? 13.783 -5.927 -10.912 1.00 96.94 94 MET A O 1
ATOM 750 N N . TYR A 1 95 ? 14.351 -5.867 -8.730 1.00 90.38 95 TYR A N 1
ATOM 751 C CA . TYR A 1 95 ? 15.726 -5.436 -8.935 1.00 90.38 95 TYR A CA 1
ATOM 752 C C . TYR A 1 95 ? 16.716 -6.518 -8.554 1.00 90.38 95 TYR A C 1
ATOM 754 O O . TYR A 1 95 ? 16.478 -7.248 -7.594 1.00 90.38 95 TYR A O 1
ATOM 762 N N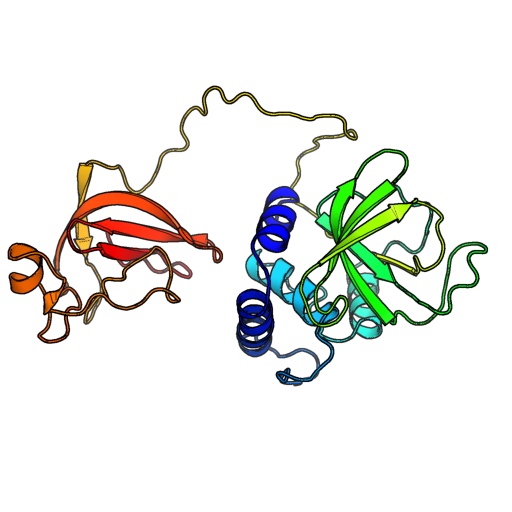 . ASP A 1 96 ? 17.856 -6.525 -9.223 1.00 87.44 96 ASP A N 1
ATOM 763 C CA . ASP A 1 96 ? 19.040 -7.300 -8.860 1.00 87.44 96 ASP A CA 1
ATOM 764 C C . ASP A 1 96 ? 20.261 -6.402 -9.072 1.00 87.44 96 ASP A C 1
ATOM 766 O O . ASP A 1 96 ? 20.548 -5.951 -10.181 1.00 87.44 96 ASP A O 1
ATOM 770 N N . TRP A 1 97 ? 20.946 -6.074 -7.980 1.00 81.81 97 TRP A N 1
ATOM 771 C CA . TRP A 1 97 ? 22.063 -5.133 -7.974 1.00 81.81 97 TRP A CA 1
ATOM 772 C C . TRP A 1 97 ? 23.340 -5.724 -8.568 1.00 81.81 97 TRP A C 1
ATOM 774 O O . TRP A 1 97 ? 24.280 -4.974 -8.844 1.00 81.81 97 TRP A O 1
ATOM 784 N N . GLN A 1 98 ? 23.387 -7.040 -8.770 1.00 82.75 98 GLN A N 1
ATOM 785 C CA . GLN A 1 98 ? 24.493 -7.735 -9.418 1.00 82.75 98 GLN A CA 1
ATOM 786 C C . GLN A 1 98 ? 24.289 -7.888 -10.931 1.00 82.75 98 GLN A C 1
ATOM 788 O O . GLN A 1 98 ? 25.165 -8.438 -11.601 1.00 82.75 98 GLN A O 1
ATOM 793 N N . ASP A 1 99 ? 23.194 -7.357 -11.485 1.00 77.31 99 ASP A N 1
ATOM 794 C CA . ASP A 1 99 ? 22.973 -7.322 -12.927 1.00 77.31 99 ASP A CA 1
ATOM 795 C C . ASP A 1 99 ? 24.180 -6.722 -13.670 1.00 77.31 99 ASP A C 1
ATOM 797 O O . ASP A 1 99 ? 24.692 -5.650 -13.333 1.00 77.31 99 ASP A O 1
ATOM 801 N N . SER A 1 100 ? 24.624 -7.407 -14.721 1.00 78.44 100 SER A N 1
ATOM 802 C CA . SER A 1 100 ? 25.699 -6.937 -15.595 1.00 78.44 100 SER A CA 1
ATOM 803 C C . SER A 1 100 ? 25.248 -5.837 -16.565 1.00 78.44 100 SER A C 1
ATOM 805 O O . SER A 1 100 ? 26.099 -5.130 -17.109 1.00 78.44 100 SER A O 1
ATOM 807 N N . GLY A 1 101 ? 23.933 -5.670 -16.761 1.00 73.94 101 GLY A N 1
ATOM 808 C CA . GLY A 1 101 ? 23.333 -4.753 -17.730 1.00 73.94 101 GLY A CA 1
ATOM 809 C C . GLY A 1 101 ? 23.441 -5.249 -19.174 1.00 73.94 101 GLY A C 1
ATOM 810 O O . GLY A 1 101 ? 23.490 -4.437 -20.096 1.00 73.94 101 GLY A O 1
ATOM 811 N N . LYS A 1 102 ? 23.568 -6.567 -19.379 1.00 73.44 102 LYS A N 1
ATOM 812 C CA . LYS A 1 102 ? 23.673 -7.204 -20.698 1.00 73.44 102 LYS A CA 1
ATOM 813 C C . LYS A 1 102 ? 22.626 -8.307 -20.845 1.00 73.44 102 LYS A C 1
ATOM 815 O O . LYS A 1 102 ? 22.807 -9.393 -20.299 1.00 73.44 102 LYS A O 1
ATOM 820 N N . GLY A 1 103 ? 21.617 -8.051 -21.677 1.00 71.81 103 GLY A N 1
ATOM 821 C CA . GLY A 1 103 ? 20.511 -8.983 -21.915 1.00 71.81 103 GLY A CA 1
ATOM 822 C C . GLY A 1 103 ? 19.622 -9.165 -20.684 1.00 71.81 103 GLY A C 1
ATOM 823 O O . GLY A 1 103 ? 19.872 -8.552 -19.653 1.00 71.81 103 GLY A O 1
ATOM 824 N N . ASP A 1 104 ? 18.604 -10.020 -20.805 1.00 69.19 104 ASP A N 1
ATOM 825 C CA . ASP A 1 104 ? 17.660 -10.258 -19.710 1.00 69.19 104 ASP A CA 1
ATOM 826 C C . ASP A 1 104 ? 18.375 -10.853 -18.489 1.00 69.19 104 ASP A C 1
ATOM 828 O O . ASP A 1 104 ? 18.962 -11.947 -18.552 1.00 69.19 104 ASP A O 1
ATOM 832 N N . ASN A 1 105 ? 18.285 -10.158 -17.360 1.00 72.56 105 ASN A N 1
ATOM 833 C CA . ASN A 1 105 ? 18.901 -10.620 -16.133 1.00 72.56 105 ASN A CA 1
ATOM 834 C C . ASN A 1 105 ? 18.156 -11.830 -15.542 1.00 72.56 105 ASN A C 1
ATOM 836 O O . ASN A 1 105 ? 16.933 -11.843 -15.427 1.00 72.56 105 ASN A O 1
ATOM 840 N N . LYS A 1 106 ? 18.902 -12.856 -15.107 1.00 77.44 106 LYS A N 1
ATOM 841 C CA . LYS A 1 106 ? 18.365 -14.072 -14.470 1.00 77.44 106 LYS A CA 1
ATOM 842 C C . LYS A 1 106 ? 18.787 -14.278 -13.015 1.00 77.44 106 LYS A C 1
ATOM 844 O O . LYS A 1 106 ? 18.405 -15.297 -12.434 1.00 77.44 106 LYS A O 1
ATOM 849 N N . GLY A 1 107 ? 19.530 -13.339 -12.435 1.00 78.62 107 GLY A N 1
ATOM 850 C CA . GLY A 1 107 ? 20.048 -13.420 -11.076 1.00 78.62 107 GLY A CA 1
ATOM 851 C C . GLY A 1 107 ? 18.989 -13.287 -9.976 1.00 78.62 107 GLY A C 1
ATOM 852 O O . GLY A 1 107 ? 17.767 -13.340 -10.206 1.00 78.62 107 GLY A O 1
ATOM 853 N N . GLN A 1 108 ? 19.477 -13.214 -8.737 1.00 77.81 108 GLN A N 1
ATOM 854 C CA . GLN A 1 108 ? 18.649 -13.215 -7.539 1.00 77.81 108 GLN A CA 1
ATOM 855 C C . GLN A 1 108 ? 18.195 -11.792 -7.215 1.00 77.81 108 GLN A C 1
ATOM 857 O O . GLN A 1 108 ? 19.002 -10.886 -7.084 1.00 77.81 108 GLN A O 1
ATOM 862 N N . ALA A 1 109 ? 16.887 -11.596 -7.046 1.00 87.44 109 ALA A N 1
ATOM 863 C CA . ALA A 1 109 ? 16.372 -10.264 -6.768 1.00 87.44 109 ALA A CA 1
ATOM 864 C C . ALA A 1 109 ? 16.706 -9.785 -5.345 1.00 87.44 109 ALA A C 1
ATOM 866 O O . ALA A 1 109 ? 16.393 -10.464 -4.363 1.00 87.44 109 ALA A O 1
ATOM 867 N N . ASP A 1 110 ? 17.235 -8.569 -5.252 1.00 82.75 110 ASP A N 1
ATOM 868 C CA . ASP A 1 110 ? 17.607 -7.879 -4.014 1.00 82.75 110 ASP A CA 1
ATOM 869 C C . ASP A 1 110 ? 16.514 -6.929 -3.515 1.00 82.75 110 ASP A C 1
ATOM 871 O O . ASP A 1 110 ? 16.335 -6.721 -2.313 1.00 82.75 110 ASP A O 1
ATOM 875 N N . HIS A 1 111 ? 15.779 -6.306 -4.438 1.00 94.75 111 HIS A N 1
ATOM 876 C CA . HIS A 1 111 ? 14.853 -5.223 -4.119 1.00 94.75 111 HIS A CA 1
ATOM 877 C C . HIS A 1 111 ? 13.612 -5.259 -5.007 1.00 94.75 111 HIS A C 1
ATOM 879 O O . HIS A 1 111 ? 13.539 -6.006 -5.984 1.00 94.75 111 HIS A O 1
ATOM 885 N N . VAL A 1 112 ? 12.612 -4.450 -4.662 1.00 98.56 112 VAL A N 1
ATOM 886 C CA . VAL A 1 112 ? 11.330 -4.419 -5.365 1.00 98.56 112 VAL A CA 1
ATOM 887 C C . VAL A 1 112 ? 10.603 -3.096 -5.141 1.00 98.56 112 VAL A C 1
ATOM 889 O O . VAL A 1 112 ? 10.720 -2.482 -4.079 1.00 98.56 112 VAL A O 1
ATOM 892 N N . GLY A 1 113 ? 9.818 -2.667 -6.128 1.00 98.19 113 GLY A N 1
ATOM 893 C CA . GLY A 1 113 ? 8.965 -1.488 -6.008 1.00 98.19 113 GLY A CA 1
ATOM 894 C C . GLY A 1 113 ? 7.803 -1.477 -6.998 1.00 98.19 113 GLY A C 1
ATOM 895 O O . GLY A 1 113 ? 7.740 -2.281 -7.923 1.00 98.19 113 GLY A O 1
ATOM 896 N N . ILE A 1 114 ? 6.861 -0.558 -6.789 1.00 98.75 114 ILE A N 1
ATOM 897 C CA . ILE A 1 114 ? 5.633 -0.442 -7.590 1.00 98.75 114 ILE A CA 1
ATOM 898 C C . ILE A 1 114 ? 5.773 0.707 -8.573 1.00 98.75 114 ILE A C 1
ATOM 900 O O . ILE A 1 114 ? 6.096 1.824 -8.175 1.00 98.75 114 ILE A O 1
ATOM 904 N N . ILE A 1 115 ? 5.470 0.468 -9.841 1.00 98.25 115 ILE A N 1
ATOM 905 C CA . ILE A 1 115 ? 5.494 1.497 -10.875 1.00 98.25 115 ILE A CA 1
ATOM 906 C C . ILE A 1 115 ? 4.294 2.422 -10.683 1.00 98.25 115 ILE A C 1
ATOM 908 O O . ILE A 1 115 ? 3.141 1.996 -10.702 1.00 98.25 115 ILE A O 1
ATOM 912 N N . ILE A 1 116 ? 4.567 3.708 -10.485 1.00 96.75 116 ILE A N 1
ATOM 913 C CA . ILE A 1 116 ? 3.561 4.737 -10.186 1.00 96.75 116 ILE A CA 1
ATOM 914 C C . ILE A 1 116 ? 3.394 5.785 -11.289 1.00 96.75 116 ILE A C 1
ATOM 916 O O . ILE A 1 116 ? 2.547 6.676 -11.150 1.00 96.75 116 ILE A O 1
ATOM 920 N N . SER A 1 117 ? 4.248 5.712 -12.310 1.00 93.62 117 SER A N 1
ATOM 921 C CA . SER A 1 117 ? 4.192 6.471 -13.558 1.00 93.62 117 SER A CA 1
ATOM 922 C C . SER A 1 117 ? 5.082 5.795 -14.601 1.00 93.62 117 SER A C 1
ATOM 924 O O . SER A 1 117 ? 6.148 5.287 -14.250 1.00 93.62 117 SER A O 1
ATOM 926 N N . ALA A 1 118 ? 4.668 5.783 -15.866 1.00 91.94 118 ALA A N 1
ATOM 927 C CA . ALA A 1 118 ? 5.451 5.237 -16.970 1.00 91.94 118 ALA A CA 1
ATOM 928 C C . ALA A 1 118 ? 5.322 6.122 -18.215 1.00 91.94 118 ALA A C 1
ATOM 930 O O . ALA A 1 118 ? 4.233 6.571 -18.561 1.00 91.94 118 ALA A O 1
ATOM 931 N N . THR A 1 119 ? 6.446 6.349 -18.886 1.00 90.25 119 THR A N 1
ATOM 932 C CA . THR A 1 119 ? 6.545 7.003 -20.201 1.00 90.25 119 THR A CA 1
ATOM 933 C C . THR A 1 119 ? 7.104 5.997 -21.209 1.00 90.25 119 THR A C 1
ATOM 935 O O . THR A 1 119 ? 7.360 4.850 -20.846 1.00 90.25 119 THR A O 1
ATOM 938 N N . ASP A 1 120 ? 7.371 6.411 -22.449 1.00 86.38 120 ASP A N 1
ATOM 939 C CA . ASP A 1 120 ? 7.999 5.536 -23.453 1.00 86.38 120 ASP A CA 1
ATOM 940 C C . ASP A 1 120 ? 9.486 5.246 -23.181 1.00 86.38 120 ASP A C 1
ATOM 942 O O . ASP A 1 120 ? 10.018 4.230 -23.644 1.00 86.38 120 ASP A O 1
ATOM 946 N N . LYS A 1 121 ? 10.158 6.122 -22.418 1.00 87.19 121 LYS A N 1
ATOM 947 C CA . LYS A 1 121 ? 11.613 6.075 -22.170 1.00 87.19 121 LYS A CA 1
ATOM 948 C C . LYS A 1 121 ? 11.983 5.555 -20.783 1.00 87.19 121 LYS A C 1
ATOM 950 O O . LYS A 1 121 ? 12.982 4.860 -20.631 1.00 87.19 121 LYS A O 1
ATOM 955 N N . LYS A 1 122 ? 11.199 5.929 -19.775 1.00 90.62 122 LYS A N 1
ATOM 956 C CA . LYS A 1 122 ? 11.465 5.629 -18.366 1.00 90.62 122 LYS A CA 1
ATOM 957 C C . LYS A 1 122 ? 10.180 5.426 -17.578 1.00 90.62 122 LYS A C 1
ATOM 959 O O . LYS A 1 122 ? 9.107 5.846 -18.019 1.00 90.62 122 LYS A O 1
ATOM 964 N N . PHE A 1 123 ? 10.310 4.881 -16.381 1.00 94.56 123 PHE A N 1
ATOM 965 C CA . PHE A 1 123 ? 9.234 4.751 -15.411 1.00 94.56 123 PHE A CA 1
ATOM 966 C C . PHE A 1 123 ? 9.696 5.186 -14.018 1.00 94.56 123 PHE A C 1
ATOM 968 O O . PHE A 1 123 ? 10.885 5.154 -13.700 1.00 94.56 123 PHE A O 1
ATOM 975 N N . THR A 1 124 ? 8.742 5.616 -13.196 1.00 95.38 124 THR A N 1
ATOM 976 C CA . THR A 1 124 ? 8.959 6.007 -11.802 1.00 95.38 124 THR A CA 1
ATOM 977 C C . THR A 1 124 ? 8.384 4.940 -10.884 1.00 95.38 124 THR A C 1
ATOM 979 O O . THR A 1 124 ? 7.219 4.553 -11.002 1.00 95.38 124 THR A O 1
ATOM 982 N N . VAL A 1 125 ? 9.188 4.513 -9.920 1.00 97.81 125 VAL A N 1
ATOM 983 C CA . VAL A 1 125 ? 8.910 3.439 -8.973 1.00 97.81 125 VAL A CA 1
ATOM 984 C C . VAL A 1 125 ? 8.774 4.017 -7.572 1.00 97.81 125 VAL A C 1
ATOM 986 O O . VAL A 1 125 ? 9.580 4.845 -7.152 1.00 97.81 125 VAL A O 1
ATOM 989 N N . ARG A 1 126 ? 7.758 3.573 -6.833 1.00 97.62 126 ARG A N 1
ATOM 990 C CA . ARG A 1 126 ? 7.603 3.785 -5.395 1.00 97.62 126 ARG A CA 1
ATOM 991 C C . ARG A 1 126 ? 8.166 2.572 -4.661 1.00 97.62 126 ARG A C 1
ATOM 993 O O . ARG A 1 126 ? 7.663 1.462 -4.825 1.00 97.62 126 ARG A O 1
ATOM 1000 N N . GLU A 1 127 ? 9.184 2.796 -3.844 1.00 96.62 127 GLU A N 1
ATOM 1001 C CA . GLU A 1 127 ? 9.933 1.756 -3.133 1.00 96.62 127 GLU A CA 1
ATOM 1002 C C . GLU A 1 127 ? 9.768 1.930 -1.623 1.00 96.62 127 GLU A C 1
ATOM 1004 O O . GLU A 1 127 ? 9.898 3.044 -1.111 1.00 96.62 127 GLU A O 1
ATOM 1009 N N . GLY A 1 128 ? 9.517 0.831 -0.911 1.00 92.31 128 GLY A N 1
ATOM 1010 C CA . GLY A 1 128 ? 9.721 0.753 0.535 1.00 92.31 128 GLY A CA 1
ATOM 1011 C C . GLY A 1 128 ? 11.170 0.386 0.845 1.00 92.31 128 GLY A C 1
ATOM 1012 O O . GLY A 1 128 ? 11.833 -0.261 0.039 1.00 92.31 128 GLY A O 1
ATOM 1013 N N . ASN A 1 129 ? 11.666 0.774 2.018 1.00 90.06 129 ASN A N 1
ATOM 1014 C CA . ASN A 1 129 ? 13.055 0.553 2.431 1.00 90.06 129 ASN A CA 1
ATOM 1015 C C . ASN A 1 129 ? 14.125 1.088 1.450 1.00 90.06 129 ASN A C 1
ATOM 1017 O O . ASN A 1 129 ? 15.241 0.571 1.388 1.00 90.06 129 ASN A O 1
ATOM 1021 N N . LYS A 1 130 ? 13.816 2.132 0.676 1.00 85.62 130 LYS A N 1
ATOM 1022 C CA . LYS A 1 130 ? 14.800 2.825 -0.162 1.00 85.62 130 LYS A CA 1
ATOM 1023 C C . LYS A 1 130 ? 15.627 3.746 0.729 1.00 85.62 130 LYS A C 1
ATOM 1025 O O . LYS A 1 130 ? 15.168 4.829 1.087 1.00 85.62 130 LYS A O 1
ATOM 1030 N N . GLY A 1 131 ? 16.827 3.306 1.108 1.00 79.19 131 GLY A N 1
ATOM 1031 C CA . GLY A 1 131 ? 17.664 4.029 2.074 1.00 79.19 131 GLY A CA 1
ATOM 1032 C C . GLY A 1 131 ? 16.988 4.169 3.444 1.00 79.19 131 GLY A C 1
ATOM 1033 O O . GLY A 1 131 ? 17.066 5.226 4.057 1.00 79.19 131 GLY A O 1
ATOM 1034 N N . GLY A 1 132 ? 16.242 3.143 3.873 1.00 79.50 132 GLY A N 1
ATOM 1035 C CA . GLY A 1 132 ? 15.522 3.136 5.153 1.00 79.50 132 GLY A CA 1
ATOM 1036 C C . GLY A 1 132 ? 14.166 3.854 5.160 1.00 79.50 132 GLY A C 1
ATOM 1037 O O . GLY A 1 132 ? 13.510 3.894 6.195 1.00 79.50 132 GLY A O 1
ATOM 1038 N N . THR A 1 133 ? 13.697 4.402 4.032 1.00 86.81 133 THR A N 1
ATOM 1039 C CA . THR A 1 133 ? 12.406 5.116 3.954 1.00 86.81 133 THR A CA 1
ATOM 1040 C C . THR A 1 133 ? 11.580 4.713 2.728 1.00 86.81 133 THR A C 1
ATOM 1042 O O . THR A 1 133 ? 12.010 3.897 1.914 1.00 86.81 133 THR A O 1
ATOM 1045 N N . ILE A 1 134 ? 10.374 5.274 2.580 1.00 90.56 134 ILE A N 1
ATOM 1046 C CA . ILE A 1 134 ? 9.570 5.119 1.361 1.00 90.56 134 ILE A CA 1
ATOM 1047 C C . ILE A 1 134 ? 9.918 6.242 0.387 1.00 90.56 134 ILE A C 1
ATOM 1049 O O . ILE A 1 134 ? 9.560 7.406 0.609 1.00 90.56 134 ILE A O 1
ATOM 1053 N N . GLY A 1 135 ? 10.557 5.895 -0.725 1.00 83.00 135 GLY A N 1
ATOM 1054 C CA . GLY A 1 135 ? 11.091 6.840 -1.708 1.00 83.00 135 GLY A CA 1
ATOM 1055 C C . GLY A 1 135 ? 10.614 6.570 -3.132 1.00 83.00 135 GLY A C 1
ATOM 1056 O O . GLY A 1 135 ? 9.960 5.564 -3.400 1.00 83.00 135 GLY A O 1
ATOM 1057 N N . ASN A 1 136 ? 10.920 7.500 -4.037 1.00 94.25 136 ASN A N 1
ATOM 1058 C CA . ASN A 1 136 ? 10.727 7.303 -5.472 1.00 94.25 136 ASN A CA 1
ATOM 1059 C C . ASN A 1 136 ? 12.081 7.065 -6.154 1.00 94.25 136 ASN A C 1
ATOM 1061 O O . ASN A 1 136 ? 13.108 7.574 -5.689 1.00 94.25 136 ASN A O 1
ATOM 1065 N N . ARG A 1 137 ? 12.072 6.323 -7.260 1.00 90.00 137 ARG A N 1
ATOM 1066 C CA . ARG A 1 137 ? 13.216 6.116 -8.154 1.00 90.00 137 ARG A CA 1
ATOM 1067 C C . ARG A 1 137 ? 12.749 6.164 -9.600 1.00 90.00 137 ARG A C 1
ATOM 1069 O O . ARG A 1 137 ? 11.716 5.589 -9.911 1.00 90.00 137 ARG A O 1
ATOM 1076 N N . ASP A 1 138 ? 13.525 6.797 -10.466 1.00 89.88 138 ASP A N 1
ATOM 1077 C CA . ASP A 1 138 ? 13.320 6.721 -11.911 1.00 89.88 138 ASP A CA 1
ATOM 1078 C C . ASP A 1 138 ? 14.276 5.689 -12.516 1.00 89.88 138 ASP A C 1
ATOM 1080 O O . ASP A 1 138 ? 15.456 5.668 -12.163 1.00 89.88 138 ASP A O 1
ATOM 1084 N N . LEU A 1 139 ? 13.775 4.871 -13.441 1.00 85.62 139 LEU A N 1
ATOM 1085 C CA . LEU A 1 139 ? 14.556 3.903 -14.213 1.00 85.62 139 LEU A CA 1
ATOM 1086 C C . LEU A 1 139 ? 14.243 4.033 -15.701 1.00 85.62 139 LEU A C 1
ATOM 1088 O O . LEU A 1 139 ? 13.081 4.182 -16.082 1.00 85.62 139 LEU A O 1
ATOM 1092 N N . ALA A 1 140 ? 15.270 3.944 -16.541 1.00 86.94 140 ALA A N 1
ATOM 1093 C CA . ALA A 1 140 ? 15.088 3.733 -17.974 1.00 86.94 140 ALA A CA 1
ATOM 1094 C C . ALA A 1 140 ? 14.718 2.264 -18.245 1.00 86.94 140 ALA A C 1
ATOM 1096 O O . ALA A 1 140 ? 15.142 1.381 -17.501 1.00 86.94 140 ALA A O 1
ATOM 1097 N N . TYR A 1 141 ? 13.943 2.005 -19.303 1.00 82.69 141 TYR A N 1
ATOM 1098 C CA . TYR A 1 141 ? 13.780 0.629 -19.800 1.00 82.69 141 TYR A CA 1
ATOM 1099 C C . TYR A 1 141 ? 15.109 0.087 -20.310 1.00 82.69 141 TYR A C 1
ATOM 1101 O O . TYR A 1 141 ? 15.934 0.880 -20.767 1.00 82.69 141 TYR A O 1
ATOM 1109 N N . ASP A 1 142 ? 15.273 -1.240 -20.270 1.00 77.94 142 ASP A N 1
ATOM 1110 C CA . ASP A 1 142 ? 16.510 -1.908 -20.709 1.00 77.94 142 ASP A CA 1
ATOM 1111 C C . ASP A 1 142 ? 17.761 -1.378 -19.973 1.00 77.94 142 ASP A C 1
ATOM 1113 O O . ASP A 1 142 ? 18.886 -1.381 -20.467 1.00 77.94 142 ASP A O 1
ATOM 1117 N N . GLY A 1 143 ? 17.534 -0.816 -18.783 1.00 75.62 143 GLY A N 1
ATOM 1118 C CA . GLY A 1 143 ? 18.566 -0.291 -17.912 1.00 75.62 143 GLY A CA 1
ATOM 1119 C C . GLY A 1 143 ? 19.073 -1.366 -16.961 1.00 75.62 143 GLY A C 1
ATOM 1120 O O . GLY A 1 143 ? 18.356 -2.296 -16.601 1.00 75.62 143 GLY A O 1
ATOM 1121 N N . LYS A 1 144 ? 20.302 -1.171 -16.487 1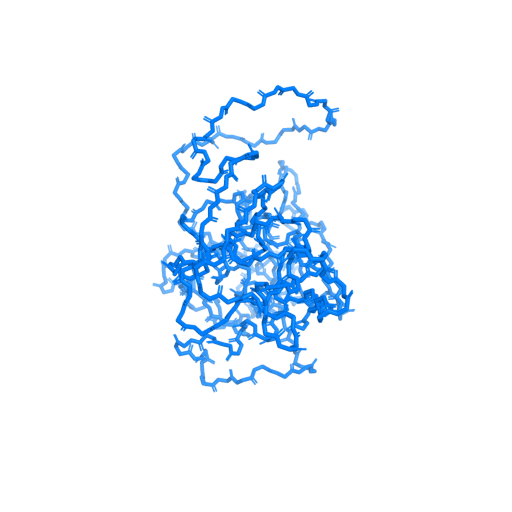.00 79.56 144 LYS A N 1
ATOM 1122 C CA . LYS A 1 144 ? 20.922 -2.026 -15.476 1.00 79.56 144 LYS A CA 1
ATOM 1123 C C . LYS A 1 144 ? 20.055 -2.130 -14.213 1.00 79.56 144 LYS A C 1
ATOM 1125 O O . LYS A 1 144 ? 19.461 -1.140 -13.773 1.00 79.56 144 LYS A O 1
ATOM 1130 N N . TYR A 1 145 ? 20.096 -3.302 -13.593 1.00 85.00 145 TYR A N 1
ATOM 1131 C CA . TYR A 1 145 ? 19.450 -3.701 -12.342 1.00 85.00 145 TYR A CA 1
ATOM 1132 C C . TYR A 1 145 ? 17.989 -4.105 -12.443 1.00 85.00 145 TYR A C 1
ATOM 1134 O O . TYR A 1 145 ? 17.406 -4.450 -11.417 1.00 85.00 145 TYR A O 1
ATOM 1142 N N . ILE A 1 146 ? 17.386 -4.079 -13.629 1.00 89.44 146 ILE A N 1
ATOM 1143 C CA . ILE A 1 146 ? 16.063 -4.671 -13.811 1.00 89.44 146 ILE A CA 1
ATOM 1144 C C . ILE A 1 146 ? 16.258 -6.187 -13.811 1.00 89.44 146 ILE A C 1
ATOM 1146 O O . ILE A 1 146 ? 17.139 -6.711 -14.477 1.00 89.44 146 ILE A O 1
ATOM 1150 N N . ARG A 1 147 ? 15.490 -6.889 -12.977 1.00 91.62 147 ARG A N 1
ATOM 1151 C CA . ARG A 1 147 ? 15.440 -8.356 -12.991 1.00 91.62 147 ARG A CA 1
ATOM 1152 C C . ARG A 1 147 ? 14.215 -8.864 -13.741 1.00 91.62 147 ARG A C 1
ATOM 1154 O O . ARG A 1 147 ? 14.150 -10.027 -14.112 1.00 91.62 147 ARG A O 1
ATOM 1161 N N . GLY A 1 148 ? 13.188 -8.037 -13.847 1.00 93.56 148 GLY A N 1
ATOM 1162 C CA . GLY A 1 148 ? 11.916 -8.379 -14.457 1.00 93.56 148 GLY A CA 1
ATOM 1163 C C . GLY A 1 148 ? 10.760 -7.756 -13.691 1.00 93.56 148 GLY A C 1
ATOM 1164 O O . GLY A 1 148 ? 10.943 -6.928 -12.792 1.00 93.56 148 GLY A O 1
ATOM 1165 N N . PHE A 1 149 ? 9.547 -8.163 -14.042 1.00 97.25 149 PHE A N 1
ATOM 1166 C CA . PHE A 1 149 ? 8.327 -7.510 -13.595 1.00 97.25 149 PHE A CA 1
ATOM 1167 C C . PHE A 1 149 ? 7.272 -8.509 -13.124 1.00 97.25 149 PHE A C 1
ATOM 1169 O O . PHE A 1 149 ? 7.108 -9.599 -13.672 1.00 97.25 149 PHE A O 1
ATOM 1176 N N . ILE A 1 150 ? 6.484 -8.105 -12.130 1.00 98.31 150 ILE A N 1
ATOM 1177 C CA . ILE A 1 150 ? 5.229 -8.770 -11.778 1.00 98.31 150 ILE A CA 1
ATOM 1178 C C . ILE A 1 150 ? 4.098 -7.941 -12.380 1.00 98.31 150 ILE A C 1
ATOM 1180 O O . ILE A 1 150 ? 3.995 -6.737 -12.140 1.00 98.31 150 ILE A O 1
ATOM 1184 N N . THR A 1 151 ? 3.236 -8.604 -13.145 1.00 97.00 151 THR A N 1
ATOM 1185 C CA . THR A 1 151 ? 2.146 -8.009 -13.929 1.00 97.00 151 THR A CA 1
ATOM 1186 C C . THR A 1 151 ? 0.797 -8.584 -13.477 1.00 97.00 151 THR A C 1
ATOM 1188 O O . THR A 1 151 ? 0.246 -9.498 -14.099 1.00 97.00 151 THR A O 1
ATOM 1191 N N . PRO A 1 152 ? 0.243 -8.122 -12.339 1.00 95.12 152 PRO A N 1
ATOM 1192 C CA . PRO A 1 152 ? -1.039 -8.616 -11.850 1.00 95.12 152 PRO A CA 1
ATOM 1193 C C . PRO A 1 152 ? -2.155 -8.452 -12.887 1.00 95.12 152 PRO A C 1
ATOM 1195 O O . PRO A 1 152 ? -2.146 -7.543 -13.716 1.00 95.12 152 PRO A O 1
ATOM 1198 N N . LYS A 1 153 ? -3.148 -9.341 -12.832 1.00 91.81 153 LYS A N 1
ATOM 1199 C CA . LYS A 1 153 ? -4.340 -9.231 -13.679 1.00 91.81 153 LYS A CA 1
ATOM 1200 C C . LYS A 1 153 ? -5.290 -8.217 -13.044 1.00 91.81 153 LYS A C 1
ATOM 1202 O O . LYS A 1 153 ? -5.822 -8.474 -11.965 1.00 91.81 153 LYS A O 1
ATOM 1207 N N . TYR A 1 154 ? -5.457 -7.073 -13.697 1.00 88.56 154 TYR A N 1
ATOM 1208 C CA . TYR A 1 154 ? -6.343 -5.993 -13.264 1.00 88.56 154 TYR A CA 1
ATOM 1209 C C . TYR A 1 154 ? -7.674 -6.051 -14.016 1.00 88.56 154 TYR A C 1
ATOM 1211 O O . TYR A 1 154 ? -7.712 -6.478 -15.168 1.00 88.56 154 TYR A O 1
ATOM 1219 N N . ASP A 1 155 ? -8.745 -5.558 -13.394 1.00 86.38 155 ASP A N 1
ATOM 1220 C CA . ASP A 1 155 ? -10.093 -5.491 -13.992 1.00 86.38 155 ASP A CA 1
ATOM 1221 C C . ASP A 1 155 ? -10.254 -4.288 -14.933 1.00 86.38 155 ASP A C 1
ATOM 1223 O O . ASP A 1 155 ? -11.335 -3.704 -15.069 1.00 86.38 155 ASP A O 1
ATOM 1227 N N . ASP A 1 156 ? -9.158 -3.874 -15.556 1.00 68.19 156 ASP A N 1
ATOM 1228 C CA . ASP A 1 156 ? -9.154 -2.741 -16.456 1.00 68.19 156 ASP A CA 1
ATOM 1229 C C . ASP A 1 156 ? -9.764 -3.219 -17.777 1.00 68.19 156 ASP A C 1
ATOM 1231 O O . ASP A 1 156 ? -9.105 -3.858 -18.600 1.00 68.19 156 ASP A O 1
ATOM 1235 N N . LYS A 1 157 ? -11.054 -2.933 -17.986 1.00 52.47 157 LYS A N 1
ATOM 1236 C CA . LYS A 1 157 ? -11.640 -2.947 -19.329 1.00 52.47 157 LYS A CA 1
ATOM 1237 C C . LYS A 1 157 ? -10.960 -1.831 -20.132 1.00 52.47 157 LYS A C 1
ATOM 1239 O O . LYS A 1 157 ? -11.411 -0.699 -20.107 1.00 52.47 157 LYS A O 1
ATOM 1244 N N . THR A 1 158 ? -9.818 -2.182 -20.721 1.00 40.28 158 THR A N 1
ATOM 1245 C CA . THR A 1 158 ? -9.039 -1.486 -21.757 1.00 40.28 158 THR A CA 1
ATOM 1246 C C . THR A 1 158 ? -9.082 0.046 -21.742 1.00 40.28 158 THR A C 1
ATOM 1248 O O . THR A 1 158 ? -9.826 0.642 -22.510 1.00 40.28 158 THR A O 1
ATOM 1251 N N . ASP A 1 159 ? -8.150 0.663 -21.016 1.00 36.06 159 ASP A N 1
ATOM 1252 C CA . ASP A 1 159 ? -7.572 1.949 -21.429 1.00 36.06 159 ASP A CA 1
ATOM 1253 C C . ASP A 1 159 ? -6.187 1.668 -22.035 1.00 36.06 159 ASP A C 1
ATOM 1255 O O . ASP A 1 159 ? -5.139 1.741 -21.391 1.00 36.06 159 ASP A O 1
ATOM 1259 N N . THR A 1 160 ? -6.175 1.219 -23.288 1.00 32.44 160 THR A N 1
ATOM 1260 C CA . THR A 1 160 ? -4.952 1.071 -24.085 1.00 32.44 160 THR A CA 1
ATOM 1261 C C . THR A 1 160 ? -4.502 2.426 -24.634 1.00 32.44 160 THR A C 1
ATOM 1263 O O . THR A 1 160 ? -5.051 2.855 -25.641 1.00 32.44 160 THR A O 1
ATOM 1266 N N . LYS A 1 161 ? -3.494 3.067 -24.016 1.00 31.28 161 LYS A N 1
ATOM 1267 C CA . LYS A 1 161 ? -2.168 3.457 -24.584 1.00 31.28 161 LYS A CA 1
ATOM 1268 C C . LYS A 1 161 ? -1.428 4.480 -23.670 1.00 31.28 161 LYS A C 1
ATOM 1270 O O . LYS A 1 161 ? -2.089 5.171 -22.905 1.00 31.28 161 LYS A O 1
ATOM 1275 N N . PRO A 1 162 ? -0.077 4.580 -23.729 1.00 37.12 162 PRO A N 1
ATOM 1276 C CA . PRO A 1 162 ? 0.761 5.348 -22.796 1.00 37.12 162 PRO A CA 1
ATOM 1277 C C . PRO A 1 162 ? 0.712 6.881 -22.938 1.00 37.12 162 PRO A C 1
ATOM 1279 O O . PRO A 1 162 ? 0.788 7.413 -24.038 1.00 37.12 162 PRO A O 1
ATOM 1282 N N . SER A 1 163 ? 0.685 7.529 -21.766 1.00 40.78 163 SER A N 1
ATOM 1283 C CA . SER A 1 163 ? 1.315 8.793 -21.337 1.00 40.78 163 SER A CA 1
ATOM 1284 C C . SER A 1 163 ? 1.565 9.921 -22.350 1.00 40.78 163 SER A C 1
ATOM 1286 O O . SER A 1 163 ? 2.549 9.885 -23.084 1.00 40.78 163 SER A O 1
ATOM 1288 N N . ALA A 1 164 ? 0.914 11.062 -22.107 1.00 34.16 164 ALA A N 1
ATOM 1289 C CA . ALA A 1 164 ? 1.614 12.263 -21.631 1.00 34.16 164 ALA A CA 1
ATOM 1290 C C . ALA A 1 164 ? 0.605 13.252 -21.034 1.00 34.16 164 ALA A C 1
ATOM 1292 O O . ALA A 1 164 ? -0.255 13.715 -21.767 1.00 34.16 164 ALA A O 1
ATOM 1293 N N . GLU A 1 165 ? 0.726 13.622 -19.751 1.00 28.84 165 GLU A N 1
ATOM 1294 C CA . GLU A 1 165 ? 0.164 14.900 -19.291 1.00 28.84 165 GLU A CA 1
ATOM 1295 C C . GLU A 1 165 ? 0.720 15.399 -17.945 1.00 28.84 165 GLU A C 1
ATOM 1297 O O . GLU A 1 165 ? 0.797 14.686 -16.941 1.00 28.84 165 GLU A O 1
ATOM 1302 N N . LYS A 1 166 ? 1.064 16.688 -17.943 1.00 26.55 166 LYS A N 1
ATOM 1303 C CA . LYS A 1 166 ? 1.040 17.621 -16.809 1.00 26.55 166 LYS A CA 1
ATOM 1304 C C . LYS A 1 166 ? 0.728 19.015 -17.391 1.00 26.55 166 LYS A C 1
ATOM 1306 O O . LYS A 1 166 ? 1.172 19.253 -18.514 1.00 26.55 166 LYS A O 1
ATOM 1311 N N . PRO A 1 167 ? 0.159 19.977 -16.633 1.00 33.44 167 PRO A N 1
ATOM 1312 C CA . PRO A 1 167 ? -0.451 19.897 -15.303 1.00 33.44 167 PRO A CA 1
ATOM 1313 C C . PRO A 1 167 ? -1.928 20.370 -15.245 1.00 33.44 167 PRO A C 1
ATOM 1315 O O . PRO A 1 167 ? -2.455 20.977 -16.167 1.00 33.44 167 PRO A O 1
ATOM 1318 N N . GLN A 1 168 ? -2.550 20.057 -14.102 1.00 43.97 168 GLN A N 1
ATOM 1319 C CA . GLN A 1 168 ? -3.934 20.286 -13.653 1.00 43.97 168 GLN A CA 1
ATOM 1320 C C . GLN A 1 168 ? -4.653 21.559 -14.140 1.00 43.97 168 GLN A C 1
ATOM 1322 O O . GLN A 1 168 ? -4.163 22.664 -13.935 1.00 43.97 168 GLN A O 1
ATOM 1327 N N . ASN A 1 169 ? -5.908 21.368 -14.570 1.00 26.58 169 ASN A N 1
ATOM 1328 C CA . ASN A 1 169 ? -7.052 22.221 -14.232 1.00 26.58 169 ASN A CA 1
ATOM 1329 C C . ASN A 1 169 ? -8.291 21.327 -14.014 1.00 26.58 169 ASN A C 1
ATOM 1331 O O . ASN A 1 169 ? -8.637 20.516 -14.871 1.00 26.58 169 ASN A O 1
ATOM 1335 N N . GLU A 1 170 ? -8.915 21.427 -12.838 1.00 41.50 170 GLU A N 1
ATOM 1336 C CA . GLU A 1 170 ? -10.097 20.650 -12.439 1.00 41.50 170 GLU A CA 1
ATOM 1337 C C . GLU A 1 170 ? -11.392 21.232 -13.029 1.00 41.50 170 GLU A C 1
ATOM 1339 O O . GLU A 1 170 ? -11.663 22.421 -12.877 1.00 41.50 170 GLU A O 1
ATOM 1344 N N . ALA A 1 171 ? -12.229 20.373 -13.626 1.00 30.20 171 ALA A N 1
ATOM 1345 C CA . ALA A 1 171 ? -13.672 20.576 -13.809 1.00 30.20 171 ALA A CA 1
ATOM 1346 C C . ALA A 1 171 ? -14.378 19.202 -13.999 1.00 30.20 171 ALA A C 1
ATOM 1348 O O . ALA A 1 171 ? -13.720 18.210 -14.309 1.00 30.20 171 ALA A O 1
ATOM 1349 N N . PRO A 1 172 ? -15.705 19.096 -13.812 1.00 33.41 172 PRO A N 1
ATOM 1350 C CA . PRO A 1 172 ? -16.384 18.591 -12.620 1.00 33.41 172 PRO A CA 1
ATOM 1351 C C . PRO A 1 172 ? -16.834 17.117 -12.730 1.00 33.41 172 PRO A C 1
ATOM 1353 O O . PRO A 1 172 ? -17.341 16.667 -13.758 1.00 33.41 172 PRO A O 1
ATOM 1356 N N . VAL A 1 173 ? -16.722 16.366 -11.629 1.00 34.84 173 VAL A N 1
ATOM 1357 C CA . VAL A 1 173 ? -17.179 14.966 -11.524 1.00 34.84 173 VAL A CA 1
ATOM 1358 C C . VAL A 1 173 ? -18.707 14.908 -11.366 1.00 34.84 173 VAL A C 1
ATOM 1360 O O . VAL A 1 173 ? -19.257 15.498 -10.439 1.00 34.84 173 VAL A O 1
ATOM 1363 N N . LYS A 1 174 ? -19.400 14.166 -12.243 1.00 27.94 174 LYS A N 1
ATOM 1364 C CA . LYS A 1 174 ? -20.821 13.788 -12.079 1.00 27.94 174 LYS A CA 1
ATOM 1365 C C . LYS A 1 174 ? -20.963 12.520 -11.203 1.00 27.94 174 LYS A C 1
ATOM 1367 O O . LYS A 1 174 ? -20.046 11.699 -11.186 1.00 27.94 174 LYS A O 1
ATOM 1372 N N . PRO A 1 175 ? -22.078 12.351 -10.464 1.00 35.66 175 PRO A N 1
ATOM 1373 C CA . PRO A 1 175 ? -22.099 11.672 -9.168 1.00 35.66 175 PRO A CA 1
ATOM 1374 C C . PRO A 1 175 ? -22.259 10.146 -9.246 1.00 35.66 175 PRO A C 1
ATOM 1376 O O . PRO A 1 175 ? -23.174 9.638 -9.891 1.00 35.66 175 PRO A O 1
ATOM 1379 N N . GLN A 1 176 ? -21.419 9.417 -8.503 1.00 38.00 176 GLN A N 1
ATOM 1380 C CA . GLN A 1 176 ? -21.775 8.087 -7.998 1.00 38.00 176 GLN A CA 1
ATOM 1381 C C . GLN A 1 176 ? -22.750 8.287 -6.831 1.00 38.00 176 GLN A C 1
ATOM 1383 O O . GLN A 1 176 ? -22.496 9.123 -5.970 1.00 38.00 176 GLN A O 1
ATOM 13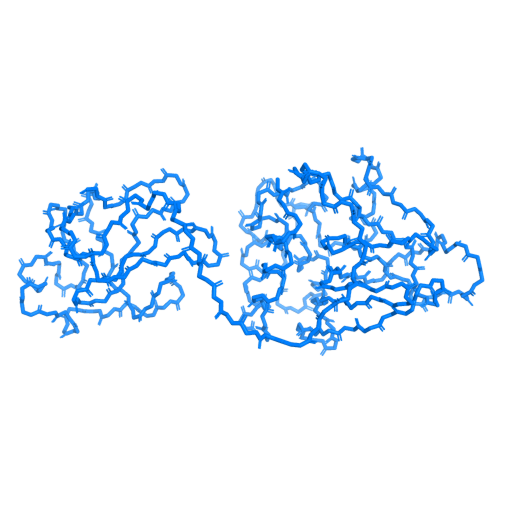88 N N . THR A 1 177 ? -23.863 7.557 -6.791 1.00 40.59 177 THR A N 1
ATOM 1389 C CA . THR A 1 177 ? -24.830 7.608 -5.682 1.00 40.59 177 THR A CA 1
ATOM 1390 C C . THR A 1 177 ? -24.143 7.273 -4.355 1.00 40.59 177 THR A C 1
ATOM 1392 O O . THR A 1 177 ? -23.854 6.108 -4.076 1.00 40.59 177 THR A O 1
ATOM 1395 N N . GLU A 1 178 ? -23.849 8.296 -3.551 1.00 66.25 178 GLU A N 1
ATOM 1396 C CA . GLU A 1 178 ? -23.229 8.148 -2.237 1.00 66.25 178 GLU A CA 1
ATOM 1397 C C . GLU A 1 178 ? -24.258 7.624 -1.229 1.00 66.25 178 GLU A C 1
ATOM 1399 O O . GLU A 1 178 ? -25.310 8.225 -1.020 1.00 66.25 178 GLU A O 1
ATOM 1404 N N . LYS A 1 179 ? -23.949 6.490 -0.585 1.00 83.44 179 LYS A N 1
ATOM 1405 C CA . LYS A 1 179 ? -24.793 5.863 0.450 1.00 83.44 179 LYS A CA 1
ATOM 1406 C C . LYS A 1 179 ? -25.085 6.796 1.632 1.00 83.44 179 LYS A C 1
ATOM 1408 O O . LYS A 1 179 ? -26.140 6.686 2.250 1.00 83.44 179 LYS A O 1
ATOM 1413 N N . TYR A 1 180 ? -24.157 7.700 1.935 1.00 92.44 180 TYR A N 1
ATOM 1414 C CA . TYR A 1 180 ? -24.312 8.725 2.958 1.00 92.44 180 TYR A CA 1
ATOM 1415 C C . TYR A 1 180 ? -24.307 10.096 2.290 1.00 92.44 180 TYR A C 1
ATOM 1417 O O . TYR A 1 180 ? -23.303 10.526 1.739 1.00 92.44 180 TYR A O 1
ATOM 1425 N N . VAL A 1 181 ? -25.442 10.776 2.348 1.00 93.38 181 VAL A N 1
ATOM 1426 C CA . VAL A 1 181 ? -25.642 12.125 1.817 1.00 93.38 181 VAL A CA 1
ATOM 1427 C C . VAL A 1 181 ? -25.363 13.168 2.902 1.00 93.38 181 VAL A C 1
ATOM 1429 O O . VAL A 1 181 ? -25.935 13.100 3.995 1.00 93.38 181 VAL A O 1
ATOM 1432 N N . VAL A 1 182 ? -24.514 14.151 2.588 1.00 91.56 182 VAL A N 1
ATOM 1433 C CA . VAL A 1 182 ? -24.237 15.312 3.450 1.00 91.56 182 VAL A CA 1
ATOM 1434 C C . VAL A 1 182 ? -25.531 16.081 3.751 1.00 91.56 182 VAL A C 1
ATOM 1436 O O . VAL A 1 182 ? -26.382 16.267 2.885 1.00 91.56 182 VAL A O 1
ATOM 1439 N N . GLY A 1 183 ? -25.702 16.499 5.003 1.00 89.62 183 GLY A N 1
ATOM 1440 C CA . GLY A 1 183 ? -26.897 17.167 5.520 1.00 89.62 183 GLY A CA 1
ATOM 1441 C C . GLY A 1 183 ? -28.007 16.220 5.986 1.00 89.62 183 GLY A C 1
ATOM 1442 O O . GLY A 1 183 ? -28.947 16.671 6.636 1.00 89.62 183 GLY A O 1
ATOM 1443 N N . LYS A 1 184 ? -27.920 14.911 5.707 1.00 96.00 184 LYS A N 1
ATOM 1444 C CA . LYS A 1 184 ? -28.871 13.918 6.236 1.00 96.00 184 LYS A CA 1
ATOM 1445 C C . LYS A 1 184 ? -28.443 13.397 7.607 1.00 96.00 184 LYS A C 1
ATOM 1447 O O . LYS A 1 184 ? -27.255 13.339 7.928 1.00 96.00 184 LYS A O 1
ATOM 1452 N N . THR A 1 185 ? -29.432 12.984 8.394 1.00 95.38 185 THR A N 1
ATOM 1453 C CA . THR A 1 185 ? -29.241 12.374 9.712 1.00 95.38 185 THR A CA 1
ATOM 1454 C C . THR A 1 185 ? -29.333 10.855 9.618 1.00 95.38 185 THR A C 1
ATOM 1456 O O . THR A 1 185 ? -30.254 10.324 9.001 1.00 95.38 185 THR A O 1
ATOM 1459 N N . TYR A 1 186 ? -28.400 10.173 10.273 1.00 97.12 186 TYR A N 1
ATOM 1460 C CA . TYR A 1 186 ? -28.298 8.717 10.349 1.00 97.12 186 TYR A CA 1
ATOM 1461 C C . TYR A 1 186 ? -28.269 8.258 11.807 1.00 97.12 186 TYR A C 1
ATOM 1463 O O . TYR A 1 186 ? -28.191 9.070 12.729 1.00 97.12 186 TYR A O 1
ATOM 1471 N N . THR A 1 187 ? -28.345 6.950 12.027 1.00 97.44 187 THR A N 1
ATOM 1472 C CA . THR A 1 187 ? -28.412 6.331 13.353 1.00 97.44 187 THR A CA 1
ATOM 1473 C C . THR A 1 187 ? -27.202 5.441 13.589 1.00 97.44 187 THR A C 1
ATOM 1475 O O . THR A 1 187 ? -26.922 4.546 12.791 1.00 97.44 187 THR A O 1
ATOM 1478 N N . VAL A 1 188 ? -26.516 5.634 14.715 1.00 96.50 188 VAL A N 1
ATOM 1479 C CA . VAL A 1 188 ? -25.473 4.719 15.192 1.00 96.50 188 VAL A CA 1
ATOM 1480 C C . VAL A 1 188 ? -26.116 3.367 15.524 1.00 96.50 188 VAL A C 1
ATOM 1482 O O . VAL A 1 188 ? -27.004 3.290 16.370 1.00 96.50 188 VAL A O 1
ATOM 1485 N N . CYS A 1 189 ? -25.693 2.288 14.860 1.00 93.50 189 CYS A N 1
ATOM 1486 C CA . CYS A 1 189 ? -26.308 0.956 14.969 1.00 93.50 189 CYS A CA 1
ATOM 1487 C C . CYS A 1 189 ? -25.363 -0.128 15.515 1.00 93.50 189 CYS A C 1
ATOM 1489 O O . CYS A 1 189 ? -25.533 -1.314 15.232 1.00 93.50 189 CYS A O 1
ATOM 1491 N N . VAL A 1 190 ? -24.357 0.279 16.291 1.00 83.12 190 VAL A N 1
ATOM 1492 C CA . VAL A 1 190 ? -23.424 -0.625 16.983 1.00 83.12 190 VAL A CA 1
ATOM 1493 C C . VAL A 1 190 ? -24.078 -1.297 18.194 1.00 83.12 190 VAL A C 1
ATOM 1495 O O . VAL A 1 190 ? -25.091 -0.823 18.694 1.00 83.12 190 VAL A O 1
ATOM 1498 N N . LYS A 1 191 ? -23.489 -2.389 18.700 1.00 84.25 191 LYS A N 1
ATOM 1499 C CA . LYS A 1 191 ? -24.018 -3.094 19.885 1.00 84.25 191 LYS A CA 1
ATOM 1500 C C . LYS A 1 191 ? -23.703 -2.400 21.213 1.00 84.25 191 LYS A C 1
ATOM 1502 O O . LYS A 1 191 ? -24.488 -2.521 22.143 1.00 84.25 191 LYS A O 1
ATOM 1507 N N . THR A 1 192 ? -22.553 -1.733 21.318 1.00 84.56 192 THR A N 1
ATOM 1508 C CA . THR A 1 192 ? -22.033 -1.206 22.593 1.00 84.56 192 THR A CA 1
ATOM 1509 C C . THR A 1 192 ? -21.804 0.298 22.550 1.00 84.56 192 THR A C 1
ATOM 1511 O O . THR A 1 192 ? -22.537 1.035 23.192 1.00 84.56 192 THR A O 1
ATOM 1514 N N . SER A 1 193 ? -20.804 0.768 21.809 1.00 90.00 193 SER A N 1
ATOM 1515 C CA . SER A 1 193 ? -20.512 2.192 21.634 1.00 90.00 193 SER A CA 1
ATOM 1516 C C . SER A 1 193 ? -19.623 2.424 20.407 1.00 90.00 193 SER A C 1
ATOM 1518 O O . SER A 1 193 ? -18.996 1.491 19.896 1.00 90.00 193 SER A O 1
ATOM 1520 N N . LEU A 1 194 ? -19.598 3.657 19.890 1.00 93.12 194 LEU A N 1
ATOM 1521 C CA . LEU A 1 194 ? -18.823 4.046 18.707 1.00 93.12 194 LEU A CA 1
ATOM 1522 C C . LEU A 1 194 ? -17.935 5.258 19.007 1.00 93.12 194 LEU A C 1
ATOM 1524 O O . LEU A 1 194 ? -18.424 6.338 19.331 1.00 93.12 194 LEU A O 1
ATOM 1528 N N . ASN A 1 195 ? -16.619 5.086 18.879 1.00 92.19 195 ASN A N 1
ATOM 1529 C CA . ASN A 1 195 ? -15.655 6.152 19.154 1.00 92.19 195 ASN A CA 1
ATOM 1530 C C . ASN A 1 195 ? -15.742 7.297 18.138 1.00 92.19 195 ASN A C 1
ATOM 1532 O O . ASN A 1 195 ? -15.807 7.060 16.929 1.00 92.19 195 ASN A O 1
ATOM 1536 N N . VAL A 1 196 ? -15.623 8.525 18.646 1.00 90.12 196 VAL A N 1
ATOM 1537 C CA . VAL A 1 196 ? -15.475 9.748 17.850 1.00 90.12 196 VAL A CA 1
ATOM 1538 C C . VAL A 1 196 ? -13.999 10.141 17.789 1.00 90.12 196 VAL A C 1
ATOM 1540 O O . VAL A 1 196 ? -13.304 10.109 18.803 1.00 90.12 196 VAL A O 1
ATOM 1543 N N . ARG A 1 197 ? -13.491 10.481 16.602 1.00 93.69 197 ARG A N 1
ATOM 1544 C CA . ARG A 1 197 ? -12.066 10.735 16.333 1.00 93.69 197 ARG A CA 1
ATOM 1545 C C . ARG A 1 197 ? -11.816 12.099 15.702 1.00 93.69 197 ARG A C 1
ATOM 1547 O O . ARG A 1 197 ? -12.701 12.684 15.089 1.00 93.69 197 ARG A O 1
ATOM 1554 N N . THR A 1 198 ? -10.588 12.594 15.801 1.00 76.25 198 THR A N 1
ATOM 1555 C CA . THR A 1 198 ? -10.188 13.885 15.213 1.00 76.25 198 THR A CA 1
ATOM 1556 C C . THR A 1 198 ? -10.037 13.844 13.686 1.00 76.25 198 THR A C 1
ATOM 1558 O O . THR A 1 198 ? -9.981 14.892 13.046 1.00 76.25 198 THR A O 1
ATOM 1561 N N . GLY A 1 199 ? -10.029 12.653 13.076 1.00 73.69 199 GLY A N 1
ATOM 1562 C CA . GLY A 1 199 ? -9.939 12.467 11.627 1.00 73.69 199 GLY A CA 1
ATOM 1563 C C . GLY A 1 199 ? -10.492 11.120 11.135 1.00 73.69 199 GLY A C 1
ATOM 1564 O O . GLY A 1 199 ? -10.805 10.245 11.947 1.00 73.69 199 GLY A O 1
ATOM 1565 N N . PRO A 1 200 ? -10.623 10.948 9.804 1.00 81.00 200 PRO A N 1
ATOM 1566 C CA . PRO A 1 200 ? -11.224 9.773 9.169 1.00 81.00 200 PRO A CA 1
ATOM 1567 C C . PRO A 1 200 ? -10.250 8.586 9.144 1.00 81.00 200 PRO A C 1
ATOM 1569 O O . PRO A 1 200 ? -9.592 8.319 8.137 1.00 81.00 200 PRO A O 1
ATOM 1572 N N . GLY A 1 201 ? -10.127 7.890 10.273 1.00 68.44 201 GLY A N 1
ATOM 1573 C CA . GLY A 1 201 ? -9.267 6.715 10.407 1.00 68.44 201 GLY A CA 1
ATOM 1574 C C . GLY A 1 201 ? -9.025 6.325 11.863 1.00 68.44 201 GLY A C 1
ATOM 1575 O O . GLY A 1 201 ? -9.070 7.157 12.767 1.00 68.44 201 GLY A O 1
ATOM 1576 N N . THR A 1 202 ? -8.709 5.053 12.115 1.00 71.56 202 THR A N 1
ATOM 1577 C CA . THR A 1 202 ? -8.395 4.563 13.471 1.00 71.56 202 THR A CA 1
ATOM 1578 C C . THR A 1 202 ? -7.056 5.066 14.019 1.00 71.56 202 THR A C 1
ATOM 1580 O O . THR A 1 202 ? -6.819 4.968 15.220 1.00 71.56 202 THR A O 1
ATOM 1583 N N . ASN A 1 203 ? -6.204 5.634 13.163 1.00 63.22 203 ASN A N 1
ATOM 1584 C CA . ASN A 1 203 ? -4.933 6.267 13.518 1.00 63.22 203 ASN A CA 1
ATOM 1585 C C . ASN A 1 203 ? -5.088 7.694 14.073 1.00 63.22 203 ASN A C 1
ATOM 1587 O O . ASN A 1 203 ? -4.116 8.256 14.567 1.00 63.22 203 ASN A O 1
ATOM 1591 N N . TYR A 1 204 ? -6.278 8.291 13.978 1.00 65.25 204 TYR A N 1
ATOM 1592 C CA . TYR A 1 204 ? -6.565 9.594 14.573 1.00 65.25 204 TYR A CA 1
ATOM 1593 C C . TYR A 1 204 ? -6.978 9.444 16.036 1.00 65.25 204 TYR A C 1
ATOM 1595 O O . TYR A 1 204 ? -7.651 8.474 16.405 1.00 65.25 204 TYR A O 1
ATOM 1603 N N . MET A 1 205 ? -6.592 10.417 16.863 1.00 58.41 205 MET A N 1
ATOM 1604 C CA . MET A 1 205 ? -6.909 10.431 18.293 1.00 58.41 205 MET A CA 1
ATOM 1605 C C . MET A 1 205 ? -8.421 10.384 18.522 1.00 58.41 205 MET A C 1
ATOM 1607 O O . MET A 1 205 ? -9.193 10.980 17.767 1.00 58.41 205 MET A O 1
ATOM 1611 N N . VAL A 1 206 ? -8.837 9.668 19.566 1.00 75.06 206 VAL A N 1
ATOM 1612 C CA . VAL A 1 206 ? -10.218 9.717 20.060 1.00 75.06 206 VAL A CA 1
ATOM 1613 C C . VAL A 1 206 ? -10.435 11.089 20.699 1.00 75.06 206 VAL A C 1
ATOM 1615 O O . VAL A 1 206 ? -9.577 11.554 21.441 1.00 75.06 206 VAL A O 1
ATOM 1618 N N . VAL A 1 207 ? -11.554 11.740 20.380 1.00 76.44 207 VAL A N 1
ATOM 1619 C CA . VAL A 1 207 ? -11.873 13.107 20.834 1.00 76.44 207 VAL A CA 1
ATOM 1620 C C . VAL A 1 207 ? -12.045 13.173 22.357 1.00 76.44 207 VAL A C 1
ATOM 1622 O O . VAL A 1 207 ? -11.672 14.168 22.970 1.00 76.44 207 VAL A O 1
ATOM 1625 N N . GLY A 1 208 ? -12.560 12.102 22.969 1.00 70.25 208 GLY A N 1
ATOM 1626 C CA . GLY A 1 208 ? -12.875 12.053 24.399 1.00 70.25 208 GLY A CA 1
ATOM 1627 C C . GLY A 1 208 ? -14.156 12.820 24.740 1.00 70.25 208 GLY A C 1
ATOM 1628 O O . GLY A 1 208 ? -14.679 13.569 23.916 1.00 70.25 208 GLY A O 1
ATOM 1629 N N . TYR A 1 209 ? -14.686 12.608 25.949 1.00 82.88 209 TYR A N 1
ATOM 1630 C CA . TYR A 1 209 ? -15.978 13.172 26.362 1.00 82.88 209 TYR A CA 1
ATOM 1631 C C . TYR A 1 209 ? -15.995 14.700 26.276 1.00 82.88 209 TYR A C 1
ATOM 1633 O O . TYR A 1 209 ? -16.929 15.271 25.721 1.00 82.88 209 TYR A O 1
ATOM 1641 N N . ASP A 1 210 ? -14.935 15.363 26.742 1.00 86.06 210 ASP A N 1
ATOM 1642 C CA . ASP A 1 210 ? -14.883 16.825 26.820 1.00 86.06 210 ASP A CA 1
ATOM 1643 C C . ASP A 1 210 ? -14.895 17.525 25.463 1.00 86.06 210 ASP A C 1
ATOM 1645 O O . ASP A 1 210 ? -15.435 18.628 25.370 1.00 86.06 210 ASP A O 1
ATOM 1649 N N . GLY A 1 211 ? -14.374 16.870 24.421 1.00 78.31 211 GLY A N 1
ATOM 1650 C CA . GLY A 1 211 ? -14.355 17.395 23.057 1.00 78.31 211 GLY A CA 1
ATOM 1651 C C . GLY A 1 211 ? -15.650 17.170 22.269 1.00 78.31 211 GLY A C 1
ATOM 1652 O O . GLY A 1 211 ? -15.752 17.626 21.131 1.00 78.31 211 GLY A O 1
ATOM 1653 N N . LEU A 1 212 ? -16.642 16.477 22.839 1.00 89.69 212 LEU A N 1
ATOM 1654 C CA . LEU A 1 212 ? -17.957 16.337 22.216 1.00 89.69 212 LEU A CA 1
ATOM 1655 C C . LEU A 1 212 ? -18.774 17.631 22.341 1.00 89.69 212 LEU A C 1
ATOM 1657 O O . LEU A 1 212 ? -18.651 18.392 23.302 1.00 89.69 212 LEU A O 1
ATOM 1661 N N . THR A 1 213 ? -19.688 17.843 21.393 1.00 94.44 213 THR A N 1
ATOM 1662 C CA . THR A 1 213 ? -20.725 18.884 21.518 1.00 94.44 213 THR A CA 1
ATOM 1663 C C . THR A 1 213 ? -21.636 18.627 22.729 1.00 94.44 213 THR A C 1
ATOM 1665 O O . THR A 1 213 ? -21.754 17.471 23.141 1.00 94.44 213 THR A O 1
ATOM 1668 N N . PRO A 1 214 ? -22.337 19.646 23.270 1.00 95.06 214 PRO A N 1
ATOM 1669 C CA . PRO A 1 214 ? -23.272 19.454 24.384 1.00 95.06 214 PRO A CA 1
ATOM 1670 C C . PRO A 1 214 ? -24.308 18.350 24.130 1.00 95.06 214 PRO A C 1
ATOM 1672 O O . PRO A 1 214 ? -24.512 17.492 24.980 1.00 95.06 214 PRO A O 1
ATOM 1675 N N . ASP A 1 215 ? -24.892 18.319 22.931 1.00 92.06 215 ASP A N 1
ATOM 1676 C CA . ASP A 1 215 ? -25.824 17.262 22.524 1.00 92.06 215 ASP A CA 1
ATOM 1677 C C . ASP A 1 215 ? -25.131 15.892 22.411 1.00 92.06 215 ASP A C 1
ATOM 1679 O O . ASP A 1 215 ? -25.602 14.893 22.949 1.00 92.06 215 ASP A O 1
ATOM 1683 N N . GLY A 1 216 ? -23.937 15.856 21.808 1.00 92.62 216 GLY A N 1
ATOM 1684 C CA . GLY A 1 216 ? -23.122 14.644 21.727 1.00 92.62 216 GLY A CA 1
ATOM 1685 C C . GLY A 1 216 ? -22.802 14.032 23.095 1.00 92.62 216 GLY A C 1
ATOM 1686 O O . GLY A 1 216 ? -22.816 12.809 23.218 1.00 92.62 216 GLY A O 1
ATOM 1687 N N . LYS A 1 217 ? -22.573 14.856 24.128 1.00 94.94 217 LYS A N 1
ATOM 1688 C CA . LYS A 1 217 ? -22.345 14.404 25.513 1.00 94.94 217 LYS A CA 1
ATOM 1689 C C . LYS A 1 217 ? -23.565 13.682 26.092 1.00 94.94 217 LYS A C 1
ATOM 1691 O O . LYS A 1 217 ? -23.401 12.637 26.714 1.00 94.94 217 LYS A O 1
ATOM 1696 N N . ASN A 1 218 ? -24.778 14.167 25.813 1.00 96.06 218 ASN A N 1
ATOM 1697 C CA . ASN A 1 218 ? -26.029 13.542 26.272 1.00 96.06 218 ASN A CA 1
ATOM 1698 C C . ASN A 1 218 ? -26.283 12.159 25.644 1.00 96.06 218 ASN A C 1
ATOM 1700 O O . ASN A 1 218 ? -27.066 11.368 26.167 1.00 96.06 218 ASN A O 1
ATOM 1704 N N . HIS A 1 219 ? -25.617 11.861 24.527 1.00 96.25 219 HIS A N 1
ATOM 1705 C CA . HIS A 1 219 ? -25.777 10.631 23.755 1.00 96.25 219 HIS A CA 1
ATOM 1706 C C . HIS A 1 219 ? -24.491 9.791 23.677 1.00 96.25 219 HIS A C 1
ATOM 1708 O O . HIS A 1 219 ? -24.322 8.967 22.765 1.00 96.25 219 HIS A O 1
ATOM 1714 N N . ALA A 1 220 ? -23.582 9.990 24.632 1.00 94.75 220 ALA A N 1
ATOM 1715 C CA . ALA A 1 220 ? -22.307 9.300 24.723 1.00 94.75 220 ALA A CA 1
ATOM 1716 C C . ALA A 1 220 ? -22.092 8.653 26.096 1.00 94.75 220 ALA A C 1
ATOM 1718 O O . ALA A 1 220 ? -22.691 9.004 27.106 1.00 94.75 220 ALA A O 1
ATOM 1719 N N . THR A 1 221 ? -21.190 7.682 26.117 1.00 89.88 221 THR A N 1
ATOM 1720 C CA . THR A 1 221 ? -20.586 7.130 27.333 1.00 89.88 221 THR A CA 1
ATOM 1721 C C . THR A 1 221 ? -19.724 8.181 28.038 1.00 89.88 221 THR A C 1
ATOM 1723 O O . THR A 1 221 ? -19.274 9.140 27.410 1.00 89.88 221 THR A O 1
ATOM 1726 N N . SER A 1 222 ? -19.392 7.957 29.313 1.00 86.62 222 SER A N 1
ATOM 1727 C CA . SER A 1 222 ? -18.544 8.858 30.115 1.00 86.62 222 SER A CA 1
ATOM 1728 C C . SER A 1 222 ? -17.137 9.097 29.549 1.00 86.62 222 SER A C 1
ATOM 1730 O O . SER A 1 222 ? -16.481 10.058 29.933 1.00 86.62 222 SER A O 1
ATOM 1732 N N . TYR A 1 223 ? -16.668 8.255 28.623 1.00 74.88 223 TYR A N 1
ATOM 1733 C CA . TYR A 1 223 ? -15.375 8.392 27.943 1.00 74.88 223 TYR A CA 1
ATOM 1734 C C . TYR A 1 223 ? -15.493 8.919 26.498 1.00 74.88 223 TYR A C 1
ATOM 1736 O O . TYR A 1 223 ? -14.498 8.979 25.776 1.00 74.88 223 TYR A O 1
ATOM 1744 N N . GLY A 1 224 ? -16.686 9.343 26.066 1.00 82.56 224 GLY A N 1
ATOM 1745 C CA . GLY A 1 224 ? -16.888 10.062 24.803 1.00 82.56 224 GLY A CA 1
ATOM 1746 C C . GLY A 1 224 ? -17.151 9.197 23.567 1.00 82.56 224 GLY A C 1
ATOM 1747 O O . GLY A 1 224 ? -17.024 9.682 22.443 1.00 82.56 224 GLY A O 1
ATOM 1748 N N . ALA A 1 225 ? -17.521 7.925 23.741 1.00 87.62 225 ALA A N 1
ATOM 1749 C CA . ALA A 1 225 ? -18.018 7.083 22.649 1.00 87.62 225 ALA A CA 1
ATOM 1750 C C . ALA A 1 225 ? -19.549 7.151 22.561 1.00 87.62 225 ALA A C 1
ATOM 1752 O O . ALA A 1 225 ? -20.216 7.021 23.587 1.00 87.62 225 ALA A O 1
ATOM 1753 N N . LEU A 1 226 ? -20.104 7.312 21.358 1.00 96.81 226 LEU A N 1
ATOM 1754 C CA . LEU A 1 226 ? -21.548 7.428 21.124 1.00 96.81 226 LEU A CA 1
ATOM 1755 C C . LEU A 1 226 ? -22.278 6.124 21.447 1.00 96.81 226 LEU A C 1
ATOM 1757 O O . LEU A 1 226 ? -21.787 5.041 21.124 1.00 96.81 226 LEU A O 1
ATOM 1761 N N . LEU A 1 227 ? -23.461 6.239 22.045 1.00 96.56 227 LEU A N 1
ATOM 1762 C CA . LEU A 1 227 ? -24.320 5.107 22.380 1.00 96.56 227 LEU A CA 1
ATOM 1763 C C . LEU A 1 227 ? -25.071 4.557 21.144 1.00 96.56 227 LEU A C 1
ATOM 1765 O O . LEU A 1 227 ? -25.223 5.249 20.131 1.00 96.56 227 LEU A O 1
ATOM 1769 N N . PRO A 1 228 ? -25.558 3.305 21.188 1.00 95.31 228 PRO A N 1
ATOM 1770 C CA . PRO A 1 228 ? -26.450 2.768 20.169 1.00 95.31 228 PRO A CA 1
ATOM 1771 C C . PRO A 1 228 ? -27.730 3.605 20.077 1.00 95.31 228 PRO A C 1
ATOM 1773 O O . PRO A 1 228 ? -28.288 4.013 21.091 1.00 95.31 228 PRO A O 1
ATOM 1776 N N . GLY A 1 229 ? -28.214 3.852 18.861 1.00 94.44 229 GLY A N 1
ATOM 1777 C CA . GLY A 1 229 ? -29.410 4.661 18.618 1.00 94.44 229 GLY A CA 1
ATOM 1778 C C . GLY A 1 229 ? -29.153 6.165 18.500 1.00 94.44 229 GLY A C 1
ATOM 1779 O O . GLY A 1 229 ? -30.049 6.882 18.049 1.00 94.44 229 GLY A O 1
ATOM 1780 N N . THR A 1 230 ? -27.946 6.647 18.819 1.00 97.06 230 THR A N 1
ATOM 1781 C CA . THR A 1 230 ? -27.588 8.064 18.681 1.00 97.06 230 THR A CA 1
ATOM 1782 C C . THR A 1 230 ? -27.780 8.545 17.243 1.00 97.06 230 THR A C 1
ATOM 1784 O O . THR A 1 230 ? -27.327 7.905 16.288 1.00 97.06 230 THR A O 1
ATOM 1787 N N . LYS A 1 231 ? -28.463 9.682 17.087 1.00 97.50 231 LYS A N 1
ATOM 1788 C CA . LYS A 1 231 ? -28.695 10.335 15.797 1.00 97.50 231 LYS A CA 1
ATOM 1789 C C . LYS A 1 231 ? -27.534 11.265 15.473 1.00 97.50 231 LYS A C 1
ATOM 1791 O O . LYS A 1 231 ? -27.113 12.050 16.312 1.00 97.50 231 LYS A O 1
ATOM 1796 N N . VAL A 1 232 ? -27.015 11.173 14.254 1.00 96.50 232 VAL A N 1
ATOM 1797 C CA . VAL A 1 232 ? -25.855 11.951 13.811 1.00 96.50 232 VAL A CA 1
ATOM 1798 C C . VAL A 1 232 ? -26.094 12.561 12.440 1.00 96.50 232 VAL A C 1
ATOM 1800 O O . VAL A 1 232 ? -26.508 11.877 11.507 1.00 96.50 232 VAL A O 1
ATOM 1803 N N . THR A 1 233 ? -25.824 13.856 12.306 1.00 96.75 233 THR A N 1
ATOM 1804 C CA . THR A 1 233 ? -25.903 14.554 11.018 1.00 96.75 233 THR A CA 1
ATOM 1805 C C . THR A 1 233 ? -24.589 14.401 10.265 1.00 96.75 233 THR A C 1
ATOM 1807 O O . THR A 1 233 ? -23.525 14.732 10.789 1.00 96.75 233 THR A O 1
ATOM 1810 N N . CYS A 1 234 ? -24.667 13.909 9.030 1.00 96.69 234 CYS A N 1
ATOM 1811 C CA . CYS A 1 234 ? -23.524 13.751 8.144 1.00 96.69 234 CYS A CA 1
ATOM 1812 C C . CYS A 1 234 ? -23.067 15.118 7.626 1.00 96.69 234 CYS A C 1
ATOM 1814 O O . CYS A 1 234 ? -23.761 15.743 6.830 1.00 96.69 234 CYS A O 1
ATOM 1816 N N . LEU A 1 235 ? -21.895 15.580 8.051 1.00 91.56 235 LEU A N 1
ATOM 1817 C CA . LEU A 1 235 ? -21.293 16.834 7.588 1.00 91.56 235 LEU A CA 1
ATOM 1818 C C . LEU A 1 235 ? -20.301 16.620 6.440 1.00 91.56 235 LEU A C 1
ATOM 1820 O O . LEU A 1 235 ? -20.071 17.523 5.645 1.00 91.56 235 LEU A O 1
ATOM 1824 N N . GLU A 1 236 ? -19.694 15.438 6.365 1.00 91.44 236 GLU A N 1
ATOM 1825 C CA . GLU A 1 236 ? -18.687 15.083 5.363 1.00 91.44 236 GLU A CA 1
ATOM 1826 C C . GLU A 1 236 ? -18.545 13.557 5.322 1.00 91.44 236 GLU A C 1
ATOM 1828 O O . GLU A 1 236 ? -18.662 12.902 6.360 1.00 91.44 236 GLU A O 1
ATOM 1833 N N . VAL A 1 237 ? -18.253 12.983 4.155 1.00 93.25 237 VAL A N 1
ATOM 1834 C CA . VAL A 1 237 ? -17.952 11.553 4.009 1.00 93.25 237 VAL A CA 1
ATOM 1835 C C . VAL A 1 237 ? -16.569 11.411 3.399 1.00 93.25 237 VAL A C 1
ATOM 1837 O O . VAL A 1 237 ? -16.259 12.018 2.377 1.00 93.25 237 VAL A O 1
ATOM 1840 N N . LYS A 1 238 ? -15.719 10.596 4.022 1.00 86.94 238 LYS A N 1
ATOM 1841 C CA . LYS A 1 238 ? -14.401 10.243 3.491 1.00 86.94 238 LYS A CA 1
ATOM 1842 C C . LYS A 1 238 ? -14.193 8.747 3.575 1.00 86.94 238 LYS A C 1
ATOM 1844 O O . LYS A 1 238 ? -14.655 8.099 4.507 1.00 86.94 238 LYS A O 1
ATOM 1849 N N . LYS A 1 239 ? -13.447 8.198 2.622 1.00 81.12 239 LYS A N 1
ATOM 1850 C CA . LYS A 1 239 ? -12.868 6.866 2.775 1.00 81.12 239 LYS A CA 1
ATOM 1851 C C . LYS A 1 239 ? -11.462 6.993 3.332 1.00 81.12 239 LYS A C 1
ATOM 1853 O O . LYS A 1 239 ? -10.691 7.827 2.854 1.00 81.12 239 LYS A O 1
ATOM 1858 N N . ASP A 1 240 ? -11.143 6.190 4.339 1.00 65.81 240 ASP A N 1
ATOM 1859 C CA . ASP A 1 240 ? -9.764 6.087 4.795 1.00 65.81 240 ASP A CA 1
ATOM 1860 C C . ASP A 1 240 ? -8.914 5.318 3.771 1.00 65.81 240 ASP A C 1
ATOM 1862 O O . ASP A 1 240 ? -9.385 4.800 2.755 1.00 65.81 240 ASP A O 1
ATOM 1866 N N . ILE A 1 241 ? -7.622 5.237 4.056 1.00 49.75 241 ILE A N 1
ATOM 1867 C CA . ILE A 1 241 ? -6.640 4.522 3.236 1.00 49.75 241 ILE A CA 1
ATOM 1868 C C . ILE A 1 241 ? -6.819 2.989 3.235 1.00 49.75 241 ILE A C 1
ATOM 1870 O O . ILE A 1 241 ? -6.009 2.297 2.625 1.00 49.75 241 ILE A O 1
ATOM 1874 N N . TYR A 1 242 ? -7.818 2.456 3.944 1.00 53.56 242 TYR A N 1
ATOM 1875 C CA . TYR A 1 242 ? -8.243 1.052 3.935 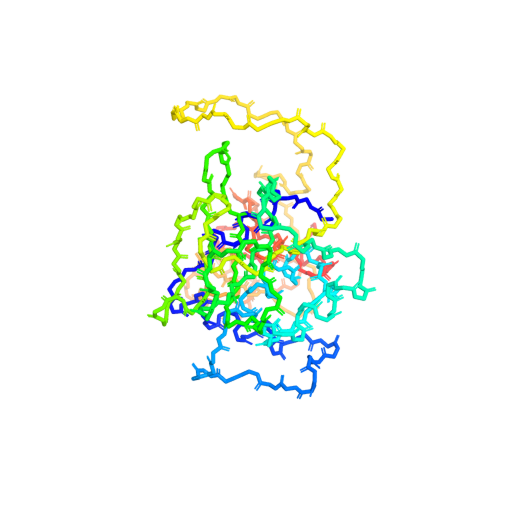1.00 53.56 242 TYR A CA 1
ATOM 1876 C C . TYR A 1 242 ? -9.604 0.870 3.229 1.00 53.56 242 TYR A C 1
ATOM 1878 O O . TYR A 1 242 ? -10.154 -0.225 3.234 1.00 53.56 242 TYR A O 1
ATOM 1886 N N . GLY A 1 243 ? -10.179 1.936 2.655 1.00 69.88 243 GLY A N 1
ATOM 1887 C CA . GLY A 1 243 ? -11.485 1.909 1.991 1.00 69.88 243 GLY A CA 1
ATOM 1888 C C . GLY A 1 243 ? -12.691 1.971 2.938 1.00 69.88 243 GLY A C 1
ATOM 1889 O O . GLY A 1 243 ? -13.831 2.019 2.455 1.00 69.88 243 GLY A O 1
ATOM 1890 N N . ASN A 1 244 ? -12.457 2.032 4.255 1.00 81.44 244 ASN A N 1
ATOM 1891 C CA . ASN A 1 244 ? -13.511 2.153 5.258 1.00 81.44 244 ASN A CA 1
ATOM 1892 C C . ASN A 1 244 ? -14.184 3.515 5.118 1.00 81.44 244 ASN A C 1
ATOM 1894 O O . ASN A 1 244 ? -13.514 4.529 4.913 1.00 81.44 244 ASN A O 1
ATOM 1898 N N . THR A 1 245 ? -15.504 3.546 5.242 1.00 92.25 245 THR A N 1
ATOM 1899 C CA . THR A 1 245 ? -16.280 4.780 5.146 1.00 92.25 245 THR A CA 1
ATOM 1900 C C . THR A 1 245 ? -16.299 5.464 6.510 1.00 92.25 245 THR A C 1
ATOM 1902 O O . THR A 1 245 ? -16.691 4.863 7.509 1.00 92.25 245 THR A O 1
ATOM 1905 N N . TRP A 1 246 ? -15.896 6.729 6.552 1.00 95.62 246 TRP A N 1
ATOM 1906 C CA . TRP A 1 246 ? -15.907 7.590 7.729 1.00 95.62 246 TRP A CA 1
ATOM 1907 C C . TRP A 1 246 ? -16.840 8.771 7.494 1.00 95.62 246 TRP A C 1
ATOM 1909 O O . TRP A 1 246 ? -16.790 9.418 6.448 1.00 95.62 246 TRP A O 1
ATOM 1919 N N . MET A 1 247 ? -17.675 9.054 8.488 1.00 97.81 247 MET A N 1
ATOM 1920 C CA . MET A 1 247 ? -18.618 10.165 8.486 1.00 97.81 247 MET A CA 1
ATOM 1921 C C . MET A 1 247 ? -18.153 11.214 9.491 1.00 97.81 247 MET A C 1
ATOM 1923 O O . MET A 1 247 ? -17.901 10.900 10.655 1.00 97.81 247 MET A O 1
ATOM 1927 N N . LYS A 1 248 ? -18.053 12.464 9.050 1.00 97.62 248 LYS A N 1
ATOM 1928 C CA . LYS A 1 248 ? -17.888 13.608 9.941 1.00 97.62 248 LYS A CA 1
ATOM 1929 C C . LYS A 1 248 ? -19.245 14.004 10.497 1.00 97.62 248 LYS A C 1
ATOM 1931 O O . LYS A 1 248 ? -20.213 14.137 9.754 1.00 97.62 248 LYS A O 1
ATOM 1936 N N . ILE A 1 249 ? -19.279 14.220 11.796 1.00 98.00 249 ILE A N 1
ATOM 1937 C CA . ILE A 1 249 ? -20.415 14.657 12.599 1.00 98.00 249 ILE A CA 1
ATOM 1938 C C . ILE A 1 249 ? -19.985 15.909 13.384 1.00 98.00 249 ILE A C 1
ATOM 1940 O O . ILE A 1 249 ? -18.785 16.194 13.446 1.00 98.00 249 ILE A O 1
ATOM 1944 N N . PRO A 1 250 ? -20.901 16.653 14.030 1.00 96.06 250 PRO A N 1
ATOM 1945 C CA . PRO A 1 250 ? -20.532 17.858 14.781 1.00 96.06 250 PRO A CA 1
ATOM 1946 C C . PRO A 1 250 ? -19.440 17.637 15.838 1.00 96.06 250 PRO A C 1
ATOM 1948 O O . PRO A 1 250 ? -18.621 18.517 16.069 1.00 96.06 250 PRO A O 1
ATOM 1951 N N . SER A 1 251 ? -19.397 16.446 16.445 1.00 92.69 251 SER A N 1
ATOM 1952 C CA . SER A 1 251 ? -18.414 16.103 17.483 1.00 92.69 251 SER A CA 1
ATOM 1953 C C . SER A 1 251 ? -17.105 15.485 16.957 1.00 92.69 251 SER A C 1
ATOM 1955 O O . SER A 1 251 ? -16.229 15.179 17.758 1.00 92.69 251 SER A O 1
ATOM 1957 N N . GLY A 1 252 ? -16.946 15.262 15.644 1.00 94.12 252 GLY A N 1
ATOM 1958 C CA . GLY A 1 252 ? -15.732 14.672 15.057 1.00 94.12 252 GLY A CA 1
ATOM 1959 C C . GLY A 1 252 ? -16.013 13.629 13.972 1.00 94.12 252 GLY A C 1
ATOM 1960 O O . GLY A 1 252 ? -16.986 13.734 13.239 1.00 94.12 252 GLY A O 1
ATOM 1961 N N . TRP A 1 253 ? -15.152 12.625 13.835 1.00 97.62 253 TRP A N 1
ATOM 1962 C CA . TRP A 1 253 ? -15.246 11.572 12.820 1.00 97.62 253 TRP A CA 1
ATOM 1963 C C . TRP A 1 253 ? -15.616 10.230 13.433 1.00 97.62 253 TRP A C 1
ATOM 1965 O O . TRP A 1 253 ? -14.986 9.782 14.388 1.00 97.62 253 TRP A O 1
ATOM 1975 N N . ILE A 1 254 ? -16.590 9.550 12.841 1.00 97.88 254 ILE A N 1
ATOM 1976 C CA . ILE A 1 254 ? -16.997 8.199 13.229 1.00 97.88 254 ILE A CA 1
ATOM 1977 C C . ILE A 1 254 ? -16.825 7.241 12.054 1.00 97.88 254 ILE A C 1
ATOM 1979 O O . ILE A 1 254 ? -16.976 7.623 10.890 1.00 97.88 254 ILE A O 1
ATOM 1983 N N . CYS A 1 255 ? -16.506 5.985 12.352 1.00 95.50 255 CYS A N 1
ATOM 1984 C CA . CYS A 1 255 ? -16.509 4.944 11.334 1.00 95.50 255 CYS A CA 1
ATOM 1985 C C . CYS A 1 255 ? -17.966 4.615 10.993 1.00 95.50 255 CYS A C 1
ATOM 1987 O O . CYS A 1 255 ? -18.730 4.237 11.877 1.00 95.50 255 CYS A O 1
ATOM 1989 N N . ALA A 1 256 ? -18.353 4.795 9.733 1.00 96.19 256 ALA A N 1
ATOM 1990 C CA . ALA A 1 256 ? -19.675 4.443 9.230 1.00 96.19 256 ALA A CA 1
ATOM 1991 C C . ALA A 1 256 ? -19.692 3.008 8.686 1.00 96.19 256 ALA A C 1
ATOM 1993 O O . ALA A 1 256 ? -20.657 2.278 8.911 1.00 96.19 256 ALA A O 1
ATOM 1994 N N . GLU A 1 257 ? -18.605 2.578 8.033 1.00 92.44 257 GLU A N 1
ATOM 1995 C CA . GLU A 1 257 ? -18.439 1.217 7.513 1.00 92.44 257 GLU A CA 1
ATOM 1996 C C . GLU A 1 257 ? -16.984 0.760 7.574 1.00 92.44 257 GLU A C 1
ATOM 1998 O O . GLU A 1 257 ? -16.094 1.502 7.162 1.00 92.44 257 GLU A O 1
ATOM 2003 N N . GLN A 1 258 ? -16.741 -0.478 7.998 1.00 82.38 258 GLN A N 1
ATOM 2004 C CA . GLN A 1 258 ? -15.406 -1.081 8.015 1.00 82.38 258 GLN A CA 1
ATOM 2005 C C . GLN A 1 258 ? -15.497 -2.598 7.846 1.00 82.38 258 GLN A C 1
ATOM 2007 O O . GLN A 1 258 ? -16.250 -3.268 8.554 1.00 82.38 258 GLN A O 1
ATOM 2012 N N . GLY A 1 259 ? -14.719 -3.147 6.905 1.00 69.06 259 GLY A N 1
ATOM 2013 C CA . GLY A 1 259 ? -14.640 -4.596 6.671 1.00 69.06 259 GLY A CA 1
ATOM 2014 C C . GLY A 1 259 ? -15.993 -5.266 6.393 1.00 69.06 259 GLY A C 1
ATOM 2015 O O . GLY A 1 259 ? -16.240 -6.361 6.884 1.00 69.06 259 GLY A O 1
ATOM 2016 N N . GLY A 1 260 ? -16.899 -4.581 5.684 1.00 73.25 260 GLY A N 1
ATOM 2017 C CA . GLY A 1 260 ? -18.261 -5.059 5.401 1.00 73.25 260 GLY A CA 1
ATOM 2018 C C . GLY A 1 260 ? -19.283 -4.829 6.523 1.00 73.25 260 GLY A C 1
ATOM 2019 O O . GLY A 1 260 ? -20.479 -4.985 6.290 1.00 73.25 260 GLY A O 1
ATOM 2020 N N . ASN A 1 261 ? -18.852 -4.402 7.713 1.00 77.56 261 ASN A N 1
ATOM 2021 C CA . ASN A 1 261 ? -19.758 -4.031 8.798 1.00 77.56 261 ASN A CA 1
ATOM 2022 C C . ASN A 1 261 ? -20.258 -2.597 8.621 1.00 77.56 261 ASN A C 1
ATOM 2024 O O . ASN A 1 261 ? -19.486 -1.706 8.267 1.00 77.56 261 ASN A O 1
ATOM 2028 N N . VAL A 1 262 ? -21.536 -2.377 8.928 1.00 91.88 262 VAL A N 1
ATOM 2029 C CA . VAL A 1 262 ? -22.180 -1.059 8.926 1.00 91.88 262 VAL A CA 1
ATOM 2030 C C . VAL A 1 262 ? -22.410 -0.632 10.373 1.00 91.88 262 VAL A C 1
ATOM 2032 O O . VAL A 1 262 ? -23.094 -1.318 11.129 1.00 91.88 262 VAL A O 1
ATOM 2035 N N . TYR A 1 263 ? -21.836 0.505 10.750 1.00 92.19 263 TYR A N 1
ATOM 2036 C CA . TYR A 1 263 ? -21.911 1.074 12.099 1.00 92.19 263 TYR A CA 1
ATOM 2037 C C . TYR A 1 263 ? -22.901 2.246 12.176 1.00 92.19 263 TYR A C 1
ATOM 2039 O O . TYR A 1 263 ? -23.323 2.619 13.272 1.00 92.19 263 TYR A O 1
ATOM 2047 N N . VAL A 1 264 ? -23.285 2.809 11.023 1.00 96.19 264 VAL A N 1
ATOM 2048 C CA . VAL A 1 264 ? -24.227 3.929 10.889 1.00 96.19 264 VAL A CA 1
ATOM 2049 C C . VAL A 1 264 ? -25.195 3.656 9.732 1.00 96.19 264 VAL A C 1
ATOM 2051 O O . VAL A 1 264 ? -24.741 3.318 8.637 1.00 96.19 264 VAL A O 1
ATOM 2054 N N . LYS A 1 265 ? -26.509 3.806 9.945 1.00 93.38 265 LYS A N 1
ATOM 2055 C CA . LYS A 1 265 ? -27.553 3.564 8.928 1.00 93.38 265 LYS A CA 1
ATOM 2056 C C . LYS A 1 265 ? -28.698 4.570 8.963 1.00 93.38 265 LYS A C 1
ATOM 2058 O O . LYS A 1 265 ? -28.951 5.155 10.042 1.00 93.38 265 LYS A O 1
#

pLDDT: mean 84.19, std 16.68, range [26.55, 98.81]

Sequence (265 aa):
MKRKDVVKTAKSLKGEAGHKKVIDVYNSQKPLPQGYKLKDNDHWCAAFVTVVFLLNDYNKFAECSCPRMIEKAKKAGIWQESDSYKAKEGDVVMYDWQDSGKGDNKGQADHVGIIISATDKKFTVREGNKGGTIGNRDLAYDGKYIRGFITPKYDDKTDTKPSAEKPQNEAPVKPQTEKYVVGKTYTVCVKTSLNVRTGPGTNYMVVGYDGLTPDGKNHATSYGALLPGTKVTCLEVKKDIYGNTWMKIPSGWICAEQGGNVYVK

Radius of gyration: 21.79 Å; chains: 1; bounding box: 55×42×55 Å

Foldseek 3Di:
DALVQLLVLLVVQWWPVSLVQLQVQQQPDPPRVVNDRDDSPDQAFLSSSQSSQVLVVHRQQRDRALQSSQVSLVVVVQWFQFLQDQDDRQKKWFFDQPFPLPGGADDGTDHMFGFNAGDPFKTKTFTACPVNITDIDIDGRSGHGTRTIGGDDHPDPDPDDDDDDDDDDDDDDDDDPDPADAQDKKFFADDAFWFFFQDADPPGDGCFLVLADPLQNVQHDNGRTGGGGDIFGFHDWDQDSSRFIWGQGPSHITGQGDPRDGRID